Protein AF-A0AAW1I9S8-F1 (afdb_monomer_lite)

Secondary structure (DSSP, 8-state):
------------------------------------PPPPPP--TTHHHHHHHHHSPPPSSSPPTTS-S-TTTS--SHHHHHHHHHHHHHHHHHHHHHHHH-GGGG-----SS--GGGSPPPP--TTS---HHHHHHHHHTT-HHHHHHHHHHHHHHT----HHHHHHHHHHHHHHTTSPPPPTT-HHHHHHHHHHHTTS-------TTSHHHHHHHHHHHHHHTT-----

Structure (mmCIF, N/CA/C/O backbone):
data_AF-A0AAW1I9S8-F1
#
_entry.id   AF-A0AAW1I9S8-F1
#
loop_
_atom_site.group_PDB
_atom_site.id
_atom_site.type_symbol
_atom_site.label_atom_id
_atom_site.label_alt_id
_atom_site.label_comp_id
_atom_site.label_asym_id
_atom_site.label_entity_id
_atom_site.label_seq_id
_atom_site.pdbx_PDB_ins_code
_atom_site.Cartn_x
_atom_site.Cartn_y
_atom_site.Cartn_z
_atom_s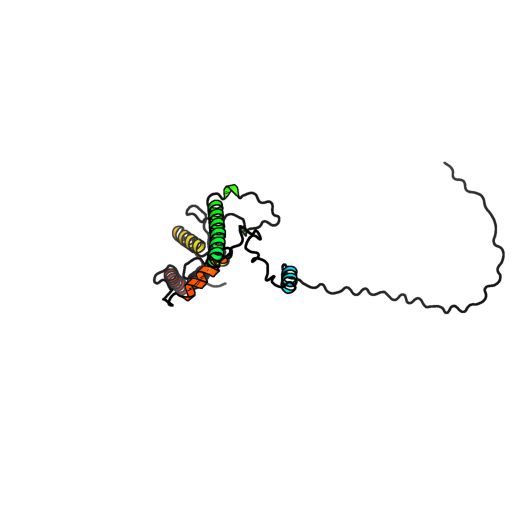ite.occupancy
_atom_site.B_iso_or_equiv
_atom_site.auth_seq_id
_atom_site.auth_comp_id
_atom_site.auth_asym_id
_atom_site.auth_atom_id
_atom_site.pdbx_PDB_model_num
ATOM 1 N N . MET A 1 1 ? 13.966 -83.289 -10.959 1.00 32.25 1 MET A N 1
ATOM 2 C CA . MET A 1 1 ? 14.771 -84.530 -10.934 1.00 32.25 1 MET A CA 1
ATOM 3 C C . MET A 1 1 ? 16.088 -84.278 -11.663 1.00 32.25 1 MET A C 1
ATOM 5 O O . MET A 1 1 ? 16.006 -83.879 -12.812 1.00 32.25 1 MET A O 1
ATOM 9 N N . LYS A 1 2 ? 17.228 -84.549 -10.988 1.00 32.28 2 LYS A N 1
ATOM 10 C CA . LYS A 1 2 ? 18.605 -84.790 -11.506 1.00 32.28 2 LYS A CA 1
ATOM 11 C C . LYS A 1 2 ? 19.283 -83.576 -12.189 1.00 32.28 2 LYS A C 1
ATOM 13 O O . LYS A 1 2 ? 18.893 -83.204 -13.281 1.00 32.28 2 LYS A O 1
ATOM 18 N N . SER A 1 3 ? 20.183 -82.805 -11.558 1.00 40.66 3 SER A N 1
ATOM 19 C CA . SER A 1 3 ? 21.568 -83.123 -11.127 1.00 40.66 3 SER A CA 1
ATOM 20 C C . SER A 1 3 ? 22.310 -84.036 -12.099 1.00 40.66 3 SER A C 1
ATOM 22 O O . SER A 1 3 ? 21.816 -85.130 -12.345 1.00 40.66 3 SER A O 1
ATOM 24 N N . ILE A 1 4 ? 23.482 -83.610 -12.591 1.00 38.41 4 ILE A N 1
ATOM 25 C CA . ILE A 1 4 ? 24.749 -84.366 -12.544 1.00 38.41 4 ILE A CA 1
ATOM 26 C C . ILE A 1 4 ? 25.879 -83.524 -13.170 1.00 38.41 4 ILE A C 1
ATOM 28 O O . ILE A 1 4 ? 25.846 -83.129 -14.330 1.00 38.41 4 ILE A O 1
ATOM 32 N N . PHE A 1 5 ? 26.870 -83.255 -12.324 1.00 39.88 5 PHE A N 1
ATOM 33 C CA . PHE A 1 5 ? 28.226 -82.802 -12.617 1.00 39.88 5 PHE A CA 1
ATOM 34 C C . PHE A 1 5 ? 28.984 -83.736 -13.571 1.00 39.88 5 PHE A C 1
ATOM 36 O O . PHE A 1 5 ? 28.735 -84.936 -13.575 1.00 39.88 5 PHE A O 1
ATOM 43 N N . SER A 1 6 ? 30.025 -83.192 -14.211 1.00 35.34 6 SER A N 1
ATOM 44 C CA . SER A 1 6 ? 31.383 -83.756 -14.429 1.00 35.34 6 SER A CA 1
ATOM 45 C C . SER A 1 6 ? 31.860 -83.392 -15.837 1.00 35.34 6 SER A C 1
ATOM 47 O O . SER A 1 6 ? 31.100 -83.466 -16.791 1.00 35.34 6 SER A O 1
ATOM 49 N N . ILE A 1 7 ? 33.064 -82.853 -16.024 1.00 39.91 7 ILE A N 1
ATOM 50 C CA . ILE A 1 7 ? 34.361 -83.559 -16.032 1.00 39.91 7 ILE A CA 1
ATOM 51 C C . ILE A 1 7 ? 35.440 -82.448 -15.865 1.00 39.91 7 ILE A C 1
ATOM 53 O O . ILE A 1 7 ? 35.447 -81.500 -16.641 1.00 39.91 7 ILE A O 1
ATOM 57 N N . LEU A 1 8 ? 36.159 -82.319 -14.731 1.00 37.59 8 LEU A N 1
ATOM 58 C CA . LEU A 1 8 ? 37.492 -82.902 -14.425 1.00 37.59 8 LEU A CA 1
ATOM 59 C C . LEU A 1 8 ? 38.447 -82.821 -15.637 1.00 37.59 8 LEU A C 1
ATOM 61 O O . LEU A 1 8 ? 38.171 -83.405 -16.663 1.00 37.59 8 LEU A O 1
ATOM 65 N N . ASN A 1 9 ? 39.626 -82.208 -15.641 1.00 37.19 9 ASN A N 1
ATOM 66 C CA . ASN A 1 9 ? 40.757 -82.399 -14.740 1.00 37.19 9 ASN A CA 1
ATOM 67 C C . ASN A 1 9 ? 41.976 -81.769 -15.449 1.00 37.19 9 ASN A C 1
ATOM 69 O O . ASN A 1 9 ? 42.132 -82.009 -16.640 1.00 37.19 9 ASN A O 1
ATOM 73 N N . LEU A 1 10 ? 42.857 -81.065 -14.733 1.00 38.06 10 LEU A N 1
ATOM 74 C CA . LEU A 1 10 ? 44.328 -81.250 -14.735 1.00 38.06 10 LEU A CA 1
ATOM 75 C C . LEU A 1 10 ? 44.953 -80.067 -13.978 1.00 38.06 10 LEU A C 1
ATOM 77 O O . LEU A 1 10 ? 44.957 -78.935 -14.437 1.00 38.06 10 LEU A O 1
ATOM 81 N N . ARG A 1 11 ? 45.238 -80.237 -12.689 1.00 39.12 11 ARG A N 1
ATOM 82 C CA . ARG A 1 11 ? 46.505 -80.738 -12.125 1.00 39.12 11 ARG A CA 1
ATOM 83 C C . ARG A 1 11 ? 47.637 -79.704 -12.224 1.00 39.12 11 ARG A C 1
ATOM 85 O O . ARG A 1 11 ? 48.259 -79.509 -13.260 1.00 39.12 11 ARG A O 1
ATOM 92 N N . ARG A 1 12 ? 47.881 -79.090 -11.060 1.00 44.84 12 ARG A N 1
ATOM 93 C CA . ARG A 1 12 ? 49.070 -78.329 -10.658 1.00 44.84 12 ARG A CA 1
ATOM 94 C C . ARG A 1 12 ? 50.352 -78.982 -11.171 1.00 44.84 12 ARG A C 1
ATOM 96 O O . ARG A 1 12 ? 50.528 -80.170 -10.932 1.00 44.84 12 ARG A O 1
ATOM 103 N N . ASN A 1 13 ? 51.260 -78.178 -11.723 1.00 40.34 13 ASN A N 1
ATOM 104 C CA . ASN A 1 13 ? 52.692 -78.458 -11.723 1.00 40.34 13 ASN A CA 1
ATOM 105 C C . ASN A 1 13 ? 53.503 -77.151 -11.634 1.00 40.34 13 ASN A C 1
ATOM 107 O O . ASN A 1 13 ? 53.429 -76.295 -12.505 1.00 40.34 13 ASN A O 1
ATOM 111 N N . ASN A 1 14 ? 54.287 -77.078 -10.556 1.00 44.12 14 ASN A N 1
ATOM 112 C CA . ASN A 1 14 ? 55.648 -76.543 -10.462 1.00 44.12 14 ASN A CA 1
ATOM 113 C C . ASN A 1 14 ? 55.924 -75.049 -10.707 1.00 44.12 14 ASN A C 1
ATOM 115 O O . ASN A 1 14 ? 56.279 -74.605 -11.791 1.00 44.12 14 ASN A O 1
ATOM 119 N N . LEU A 1 15 ? 55.898 -74.322 -9.583 1.00 48.56 15 LEU A N 1
ATOM 120 C CA . LEU A 1 15 ? 57.022 -73.550 -9.026 1.00 48.56 15 LEU A CA 1
ATOM 121 C C . LEU A 1 15 ? 58.297 -73.494 -9.892 1.00 48.56 15 LEU A C 1
ATOM 123 O O . LEU A 1 15 ? 58.999 -74.493 -10.029 1.00 48.56 15 LEU A O 1
ATOM 127 N N . SER A 1 16 ? 58.686 -72.296 -10.332 1.00 45.69 16 SER A N 1
ATOM 128 C CA . SER A 1 16 ? 60.001 -71.717 -10.004 1.00 45.69 16 SER A CA 1
ATOM 129 C C . SER A 1 16 ? 60.184 -70.335 -10.639 1.00 45.69 16 SER A C 1
ATOM 131 O O . SER A 1 16 ? 59.747 -70.088 -11.758 1.00 45.69 16 SER A O 1
ATOM 133 N N . LYS A 1 17 ? 60.911 -69.478 -9.908 1.00 46.94 17 LYS A N 1
ATOM 134 C CA . LYS A 1 17 ? 61.363 -68.110 -10.235 1.00 46.94 17 LYS A CA 1
ATOM 135 C C . LYS A 1 17 ? 60.416 -66.975 -9.838 1.00 46.94 17 LYS A C 1
ATOM 137 O O . LYS A 1 17 ? 59.997 -66.164 -10.652 1.00 46.94 17 LYS A O 1
ATOM 142 N N . ILE A 1 18 ? 60.199 -66.855 -8.528 1.00 44.53 18 ILE A N 1
ATOM 143 C CA . ILE A 1 18 ? 59.964 -65.546 -7.910 1.00 44.53 18 ILE A CA 1
ATOM 144 C C . ILE A 1 18 ? 61.343 -64.902 -7.747 1.00 44.53 18 ILE A C 1
ATOM 146 O O . ILE A 1 18 ? 62.109 -65.279 -6.862 1.00 44.53 18 ILE A O 1
ATOM 150 N N . HIS A 1 19 ? 61.680 -63.972 -8.639 1.00 41.56 19 HIS A N 1
ATOM 151 C CA . HIS A 1 19 ? 62.745 -63.016 -8.371 1.00 41.56 19 HIS A CA 1
ATOM 152 C C . HIS A 1 19 ? 62.208 -62.080 -7.289 1.00 41.56 19 HIS A C 1
ATOM 154 O O . HIS A 1 19 ? 61.179 -61.430 -7.467 1.00 41.56 19 HIS A O 1
ATOM 160 N N . THR A 1 20 ? 62.869 -62.076 -6.140 1.00 46.22 20 THR A N 1
ATOM 161 C CA . THR A 1 20 ? 62.596 -61.177 -5.025 1.00 46.22 20 THR A CA 1
ATOM 162 C C . THR A 1 20 ? 62.747 -59.731 -5.489 1.00 46.22 20 THR A C 1
ATOM 164 O O . THR A 1 20 ? 63.851 -59.201 -5.579 1.00 46.22 20 THR A O 1
ATOM 167 N N . LEU A 1 21 ? 61.626 -59.085 -5.799 1.00 41.00 21 LEU A N 1
ATOM 168 C CA . LEU A 1 21 ? 61.531 -57.635 -5.785 1.00 41.00 21 LEU A CA 1
ATOM 169 C C . LEU A 1 21 ? 60.962 -57.250 -4.429 1.00 41.00 21 LEU A C 1
ATOM 171 O O . LEU A 1 21 ? 59.848 -57.626 -4.068 1.00 41.00 21 LEU A O 1
ATOM 175 N N . ASN A 1 22 ? 61.791 -56.535 -3.677 1.00 53.50 22 ASN A N 1
ATOM 176 C CA . ASN A 1 22 ? 61.471 -55.903 -2.410 1.00 53.50 22 ASN A CA 1
ATOM 177 C C . ASN A 1 22 ? 60.380 -54.845 -2.654 1.00 53.50 22 ASN A C 1
ATOM 179 O O . ASN A 1 22 ? 60.654 -53.656 -2.798 1.00 53.50 22 ASN A O 1
ATOM 183 N N . ILE A 1 23 ? 59.127 -55.282 -2.763 1.00 49.78 23 ILE A N 1
ATOM 184 C CA . ILE A 1 23 ? 57.971 -54.397 -2.695 1.00 49.78 23 ILE A CA 1
ATOM 185 C C . ILE A 1 23 ? 57.758 -54.175 -1.209 1.00 49.78 23 ILE A C 1
ATOM 187 O O . ILE A 1 23 ? 57.188 -55.014 -0.512 1.00 49.78 23 ILE A O 1
ATOM 191 N N . GLY A 1 24 ? 58.318 -53.067 -0.719 1.00 46.31 24 GLY A N 1
ATOM 192 C CA . GLY A 1 24 ? 58.062 -52.588 0.627 1.00 46.31 24 GLY A CA 1
ATOM 193 C C . GLY A 1 24 ? 56.565 -52.657 0.889 1.00 46.31 24 GLY A C 1
ATOM 194 O O . GLY A 1 24 ? 55.767 -52.184 0.076 1.00 46.31 24 GLY A O 1
ATOM 195 N N . ILE A 1 25 ? 56.202 -53.300 1.995 1.00 53.34 25 ILE A N 1
ATOM 196 C CA . ILE A 1 25 ? 54.843 -53.328 2.516 1.00 53.34 25 ILE A CA 1
ATOM 197 C C . ILE A 1 25 ? 54.424 -51.864 2.656 1.00 53.34 25 ILE A C 1
ATOM 199 O O . ILE A 1 25 ? 54.789 -51.189 3.617 1.00 53.34 25 ILE A O 1
ATOM 203 N N . ARG A 1 26 ? 53.691 -51.340 1.668 1.00 49.66 26 ARG A N 1
ATOM 204 C CA . ARG A 1 26 ? 52.883 -50.150 1.885 1.00 49.66 26 ARG A CA 1
ATOM 205 C C . ARG A 1 26 ? 51.816 -50.618 2.852 1.00 49.66 26 ARG A C 1
ATOM 207 O O . ARG A 1 26 ? 50.864 -51.276 2.448 1.00 49.66 26 ARG A O 1
ATOM 214 N N . LEU A 1 27 ? 52.033 -50.336 4.134 1.00 53.16 27 LEU A N 1
ATOM 215 C CA . LEU A 1 27 ? 50.957 -50.240 5.105 1.00 53.16 27 LEU A CA 1
ATOM 216 C C . LEU A 1 27 ? 49.905 -49.351 4.445 1.00 53.16 27 LEU A C 1
ATOM 218 O O . LEU A 1 27 ? 50.104 -48.143 4.321 1.00 53.16 27 LEU A O 1
ATOM 222 N N . SER A 1 28 ? 48.847 -49.966 3.919 1.00 55.84 28 SER A N 1
ATOM 223 C CA . SER A 1 28 ? 47.659 -49.251 3.496 1.00 55.84 28 SER A CA 1
ATOM 224 C C . SER A 1 28 ? 47.125 -48.610 4.762 1.00 55.84 28 SER A C 1
ATOM 226 O O . SER A 1 28 ? 46.459 -49.259 5.566 1.00 55.84 28 SER A O 1
ATOM 228 N N . HIS A 1 29 ? 47.501 -47.354 4.983 1.00 50.31 29 HIS A N 1
ATOM 229 C CA . HIS A 1 29 ? 46.752 -46.495 5.867 1.00 50.31 29 HIS A CA 1
ATOM 230 C C . HIS A 1 29 ? 45.332 -46.535 5.307 1.00 50.31 29 HIS A C 1
ATOM 232 O O . HIS A 1 29 ? 45.070 -46.004 4.228 1.00 50.31 29 HIS A O 1
ATOM 238 N N . THR A 1 30 ? 44.427 -47.218 5.997 1.00 59.84 30 THR A N 1
ATOM 239 C CA . THR A 1 30 ? 43.005 -46.909 5.923 1.00 59.84 30 THR A CA 1
ATOM 240 C C . THR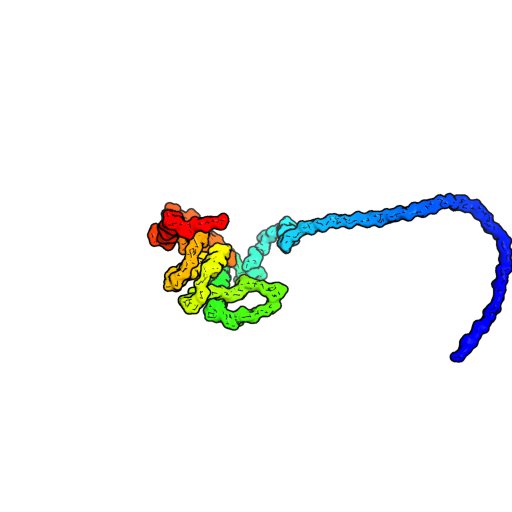 A 1 30 ? 42.867 -45.525 6.544 1.00 59.84 30 THR A C 1
ATOM 242 O O . THR A 1 30 ? 42.482 -45.385 7.700 1.00 59.84 30 THR A O 1
ATOM 245 N N . ALA A 1 31 ? 43.332 -44.502 5.826 1.00 62.91 31 ALA A N 1
ATOM 246 C CA . ALA A 1 31 ? 43.011 -43.135 6.155 1.00 62.91 31 ALA A CA 1
ATOM 247 C C . ALA A 1 31 ? 41.507 -43.045 5.931 1.00 62.91 31 ALA A C 1
ATOM 249 O O . ALA A 1 31 ? 41.038 -43.184 4.803 1.00 62.91 31 ALA A O 1
ATOM 250 N N . GLU A 1 32 ? 40.752 -42.931 7.018 1.00 68.25 32 GLU A N 1
ATOM 251 C CA . GLU A 1 32 ? 39.353 -42.545 6.946 1.00 68.25 32 GLU A CA 1
ATOM 252 C C . GLU A 1 32 ? 39.312 -41.215 6.180 1.00 68.25 32 GLU A C 1
ATOM 254 O O . GLU A 1 32 ? 39.715 -40.177 6.708 1.00 68.25 32 GLU A O 1
ATOM 259 N N . GLU A 1 33 ? 38.928 -41.245 4.899 1.00 75.75 33 GLU A N 1
ATOM 260 C CA . GLU A 1 33 ? 38.731 -40.035 4.102 1.00 75.75 33 GLU A CA 1
ATOM 261 C C . GLU A 1 33 ? 37.570 -39.258 4.725 1.00 75.75 33 GLU A C 1
ATOM 263 O O . GLU A 1 33 ? 36.391 -39.515 4.478 1.00 75.75 33 GLU A O 1
ATOM 268 N N . LYS A 1 34 ? 37.911 -38.331 5.619 1.00 82.50 34 LYS A N 1
ATOM 269 C CA . LYS A 1 34 ? 36.943 -37.500 6.319 1.00 82.50 34 LYS A CA 1
ATOM 270 C C . LYS A 1 34 ? 36.404 -36.452 5.351 1.00 82.50 34 LYS A C 1
ATOM 272 O O . LYS A 1 34 ? 37.061 -35.454 5.070 1.00 82.50 34 LYS A O 1
ATOM 277 N N . ILE A 1 35 ? 35.188 -36.672 4.858 1.00 87.81 35 ILE A N 1
ATOM 278 C CA . ILE A 1 35 ? 34.457 -35.690 4.053 1.00 87.81 35 ILE A CA 1
ATOM 279 C C . ILE A 1 35 ? 34.053 -34.522 4.963 1.00 87.81 35 ILE A C 1
ATOM 281 O O . ILE A 1 35 ? 33.193 -34.663 5.834 1.00 87.81 35 ILE A O 1
ATOM 285 N N . GLU A 1 36 ? 34.665 -33.355 4.769 1.00 92.38 36 GLU A N 1
ATOM 286 C CA . GLU A 1 36 ? 34.271 -32.125 5.458 1.00 92.38 36 GLU A CA 1
ATOM 287 C C . GLU A 1 36 ? 33.088 -31.472 4.736 1.00 92.38 36 GLU A C 1
ATOM 289 O O . GLU A 1 36 ? 33.234 -30.855 3.681 1.00 92.38 36 GLU A O 1
ATOM 294 N N . ILE A 1 37 ? 31.887 -31.618 5.301 1.00 93.00 37 ILE A N 1
ATOM 295 C CA . ILE A 1 37 ? 30.675 -31.015 4.737 1.00 93.00 37 ILE A CA 1
ATOM 296 C C . ILE A 1 37 ? 30.707 -29.494 4.985 1.00 93.00 37 ILE A C 1
ATOM 298 O O . ILE A 1 37 ? 30.790 -29.069 6.142 1.00 93.00 37 ILE A O 1
ATOM 302 N N . PRO A 1 38 ? 30.611 -28.651 3.940 1.00 95.69 38 PRO A N 1
ATOM 303 C CA . PRO A 1 38 ? 30.624 -27.203 4.105 1.00 95.69 38 PRO A CA 1
ATOM 304 C C . PRO A 1 38 ? 29.347 -26.693 4.785 1.00 95.69 38 PRO A C 1
ATOM 306 O O . PRO A 1 38 ? 28.270 -27.285 4.692 1.00 95.69 38 PRO A O 1
ATOM 309 N N . LYS A 1 39 ? 29.452 -25.534 5.443 1.00 96.56 39 LYS A N 1
ATOM 310 C CA . LYS A 1 39 ? 28.300 -24.870 6.066 1.00 96.56 39 LYS A CA 1
ATOM 311 C C . LYS A 1 39 ? 27.355 -24.309 4.999 1.00 96.56 39 LYS A C 1
ATOM 313 O O . LYS A 1 39 ? 27.792 -23.669 4.044 1.00 96.56 39 LYS A O 1
ATOM 318 N N . ARG A 1 40 ? 26.047 -24.486 5.203 1.00 95.62 40 ARG A N 1
ATOM 319 C CA . ARG A 1 40 ? 25.009 -23.876 4.361 1.00 95.62 40 ARG A CA 1
ATOM 320 C C . ARG A 1 40 ? 25.048 -22.352 4.494 1.00 95.62 40 ARG A C 1
ATOM 322 O O . ARG A 1 40 ? 24.978 -21.822 5.600 1.00 95.62 40 ARG A O 1
ATOM 329 N N . ILE A 1 41 ? 25.078 -21.660 3.360 1.00 96.06 41 ILE A N 1
ATOM 330 C CA . ILE A 1 41 ? 24.921 -20.205 3.299 1.00 96.06 41 ILE A CA 1
ATOM 331 C C . ILE A 1 41 ? 23.424 -19.887 3.286 1.00 96.06 41 ILE A C 1
ATOM 333 O O . ILE A 1 41 ? 22.689 -20.397 2.438 1.00 96.06 41 ILE A O 1
ATOM 337 N N . GLN A 1 42 ? 22.975 -19.053 4.222 1.00 96.00 42 GLN A N 1
ATOM 338 C CA . GLN A 1 42 ? 21.600 -18.556 4.242 1.00 96.00 42 GLN A CA 1
ATOM 339 C C . GLN A 1 42 ? 21.454 -17.414 3.236 1.00 96.00 42 GLN A C 1
ATOM 341 O O . GLN A 1 42 ? 22.305 -16.528 3.178 1.00 96.00 42 GLN A O 1
ATOM 346 N N . ARG A 1 43 ? 20.387 -17.452 2.438 1.00 95.88 43 ARG A N 1
ATOM 347 C CA . ARG A 1 43 ? 20.039 -16.416 1.460 1.00 95.88 43 ARG A CA 1
ATOM 348 C C . ARG A 1 43 ? 18.592 -16.002 1.688 1.00 95.88 43 ARG A C 1
ATOM 350 O O . ARG A 1 43 ? 17.755 -16.858 1.973 1.00 95.88 43 ARG A O 1
ATOM 357 N N . GLY A 1 44 ? 18.312 -14.713 1.567 1.00 96.62 44 GLY A N 1
ATOM 358 C CA . GLY A 1 44 ? 16.961 -14.177 1.515 1.00 96.62 44 GLY A CA 1
ATOM 359 C C . GLY A 1 44 ? 16.243 -14.545 0.210 1.00 96.62 44 GLY A C 1
ATOM 360 O O . GLY A 1 44 ? 16.879 -14.966 -0.762 1.00 96.62 44 GLY A O 1
ATOM 361 N N . PRO A 1 45 ? 14.913 -14.366 0.156 1.00 96.88 45 PRO A N 1
ATOM 362 C CA . PRO A 1 45 ? 14.102 -14.754 -0.999 1.00 96.88 45 PRO A CA 1
ATOM 363 C C . PRO A 1 45 ? 14.445 -13.969 -2.276 1.00 96.88 45 PRO A C 1
ATOM 365 O O . PRO A 1 45 ? 14.290 -14.491 -3.375 1.00 96.88 45 PRO A O 1
ATOM 368 N N . THR A 1 46 ? 14.946 -12.735 -2.150 1.00 96.94 46 THR A N 1
ATOM 369 C CA . THR A 1 46 ? 15.242 -11.832 -3.279 1.00 96.94 46 THR A CA 1
ATOM 370 C C . THR A 1 46 ? 16.739 -11.582 -3.496 1.00 96.94 46 THR A C 1
ATOM 372 O O . THR A 1 46 ? 17.116 -10.740 -4.309 1.00 96.94 46 THR A O 1
ATOM 375 N N . ASP A 1 47 ? 17.626 -12.308 -2.806 1.00 96.44 47 ASP A N 1
ATOM 376 C CA . ASP A 1 47 ? 19.079 -12.058 -2.838 1.00 96.44 47 ASP A CA 1
ATOM 377 C C . ASP A 1 47 ? 19.684 -12.226 -4.227 1.00 96.44 47 ASP A C 1
ATOM 379 O O . ASP A 1 47 ? 20.558 -11.460 -4.621 1.00 96.44 47 ASP A O 1
ATOM 383 N N . ILE A 1 48 ? 19.203 -13.213 -4.981 1.00 96.31 48 ILE A N 1
ATOM 384 C CA . ILE A 1 48 ? 19.683 -13.468 -6.340 1.00 96.31 48 ILE A CA 1
ATOM 385 C C . ILE A 1 48 ? 19.283 -12.314 -7.263 1.00 96.31 48 ILE A C 1
ATOM 387 O O . ILE A 1 48 ? 20.106 -11.866 -8.054 1.00 96.31 48 ILE A O 1
ATOM 391 N N . LEU A 1 49 ? 18.060 -11.791 -7.128 1.00 96.75 49 LEU A N 1
ATOM 392 C CA . LEU A 1 49 ? 17.594 -10.655 -7.928 1.00 96.75 49 LEU A CA 1
ATOM 393 C C . LEU A 1 49 ? 18.431 -9.404 -7.643 1.00 96.75 49 LEU A C 1
ATOM 395 O O . LEU A 1 49 ? 18.884 -8.759 -8.582 1.00 96.75 49 LEU A O 1
ATOM 399 N N . ARG A 1 50 ? 18.723 -9.124 -6.366 1.00 96.50 50 ARG A N 1
ATOM 400 C CA . ARG A 1 50 ? 19.596 -8.008 -5.960 1.00 96.50 50 ARG A CA 1
ATOM 401 C C . ARG A 1 50 ? 21.029 -8.176 -6.460 1.00 96.50 50 ARG A C 1
ATOM 403 O O . ARG A 1 50 ? 21.646 -7.214 -6.911 1.00 96.50 50 ARG A O 1
ATOM 410 N N . ALA A 1 51 ? 21.563 -9.397 -6.400 1.00 96.75 51 ALA A N 1
ATOM 411 C CA . ALA A 1 51 ? 22.887 -9.694 -6.934 1.00 96.75 51 ALA A CA 1
ATOM 412 C C . ALA A 1 51 ? 22.937 -9.427 -8.445 1.00 96.75 51 ALA A C 1
ATOM 414 O O . ALA A 1 51 ? 23.833 -8.723 -8.902 1.00 96.75 51 ALA A O 1
ATOM 415 N N . LEU A 1 52 ? 21.953 -9.915 -9.206 1.00 96.75 52 LEU A N 1
ATOM 416 C CA . LEU A 1 52 ? 21.872 -9.689 -10.651 1.00 96.75 52 LEU A CA 1
ATOM 417 C C . LEU A 1 52 ? 21.712 -8.203 -10.989 1.00 96.75 52 LEU A C 1
ATOM 419 O O . LEU A 1 52 ? 22.471 -7.693 -11.812 1.00 96.75 52 LEU A O 1
ATOM 423 N N . GLU A 1 53 ? 20.806 -7.497 -10.312 1.00 96.25 53 GLU A N 1
ATOM 424 C CA . GLU A 1 53 ? 20.622 -6.049 -10.461 1.00 96.25 53 GLU A CA 1
ATOM 425 C C . GLU A 1 53 ? 21.946 -5.299 -10.270 1.00 96.25 53 GLU A C 1
ATOM 427 O O . GLU A 1 53 ? 22.327 -4.504 -11.122 1.00 96.25 53 GLU A O 1
ATOM 432 N N . SER A 1 54 ? 22.704 -5.613 -9.213 1.00 96.38 54 SER A N 1
ATOM 433 C CA . SER A 1 54 ? 23.979 -4.937 -8.930 1.00 96.38 54 SER A CA 1
ATOM 434 C C . SER A 1 54 ? 25.075 -5.167 -9.978 1.00 96.38 54 SER A C 1
ATOM 436 O O . SER A 1 54 ? 26.027 -4.390 -10.061 1.00 96.38 54 SER A O 1
ATOM 438 N N . THR A 1 55 ? 24.962 -6.232 -10.776 1.00 97.19 55 THR A N 1
ATOM 439 C CA . THR A 1 55 ? 25.949 -6.564 -11.815 1.00 97.19 55 THR A CA 1
ATOM 440 C C . THR A 1 55 ? 25.638 -5.931 -13.169 1.00 97.19 55 THR A C 1
ATOM 442 O O . THR A 1 55 ? 26.544 -5.781 -13.991 1.00 97.19 55 THR A O 1
ATOM 445 N N . VAL A 1 56 ? 24.384 -5.538 -13.408 1.00 95.50 56 VAL A N 1
ATOM 446 C CA . VAL A 1 56 ? 23.929 -4.957 -14.676 1.00 95.50 56 VAL A CA 1
ATOM 447 C C . VAL A 1 56 ? 23.928 -3.431 -14.574 1.00 95.50 56 VAL A C 1
ATOM 449 O O . VAL A 1 56 ? 23.522 -2.857 -13.569 1.00 95.50 56 VAL A O 1
ATOM 452 N N . LYS A 1 57 ? 24.397 -2.745 -15.622 1.00 93.31 57 LYS A N 1
ATOM 453 C CA . LYS A 1 57 ? 24.379 -1.275 -15.699 1.00 93.31 57 LYS A CA 1
ATOM 454 C C . LYS A 1 57 ? 23.160 -0.796 -16.481 1.00 93.31 57 LYS A C 1
ATOM 456 O O . LYS A 1 57 ? 22.684 -1.495 -17.370 1.00 93.31 57 LYS A O 1
ATOM 461 N N . THR A 1 58 ? 22.699 0.416 -16.184 1.00 92.31 58 THR A N 1
ATOM 462 C CA . THR A 1 58 ? 21.639 1.076 -16.952 1.00 92.31 58 THR A CA 1
ATOM 463 C C . THR A 1 58 ? 22.069 1.265 -18.406 1.00 92.31 58 THR A C 1
ATOM 465 O O . THR A 1 58 ? 23.136 1.821 -18.672 1.00 92.31 58 THR A O 1
ATOM 468 N N . ASP A 1 59 ? 21.223 0.837 -19.338 1.00 93.81 59 ASP A N 1
ATOM 469 C CA . ASP A 1 59 ? 21.376 1.142 -20.756 1.00 93.81 59 ASP A CA 1
ATOM 470 C C . ASP A 1 59 ? 20.919 2.583 -21.026 1.00 93.81 59 ASP A C 1
ATOM 472 O O . ASP A 1 59 ? 19.805 2.971 -20.678 1.00 93.81 59 ASP A O 1
ATOM 476 N N . LEU A 1 60 ? 21.798 3.391 -21.619 1.00 91.88 60 LEU A N 1
ATOM 477 C CA . LEU A 1 60 ? 21.519 4.791 -21.946 1.00 91.88 60 LEU A CA 1
ATOM 478 C C . LEU A 1 60 ? 20.753 4.955 -23.265 1.00 91.88 60 LEU A C 1
ATOM 480 O O . LEU A 1 60 ? 20.260 6.047 -23.544 1.00 91.88 60 LEU A O 1
ATOM 484 N N . THR A 1 61 ? 20.691 3.906 -24.086 1.00 91.12 61 THR A N 1
ATOM 485 C CA . THR A 1 61 ? 20.040 3.925 -25.402 1.00 91.12 61 THR A CA 1
ATOM 486 C C . THR A 1 61 ? 18.610 3.396 -25.365 1.00 91.12 61 THR A C 1
ATOM 488 O O . THR A 1 61 ? 17.798 3.791 -26.200 1.00 91.12 61 THR A O 1
ATOM 491 N N . ALA A 1 62 ? 18.283 2.565 -24.375 1.00 90.06 62 ALA A N 1
ATOM 492 C CA . ALA A 1 62 ? 16.950 2.012 -24.192 1.00 90.06 62 ALA A CA 1
ATOM 493 C C . ALA A 1 62 ? 15.997 2.977 -23.469 1.00 90.06 62 ALA A C 1
ATOM 495 O O . ALA A 1 62 ? 16.387 3.806 -22.638 1.00 90.06 62 ALA A O 1
ATOM 496 N N . ALA A 1 63 ? 14.702 2.829 -23.752 1.00 90.00 63 ALA A N 1
ATOM 497 C CA . ALA A 1 63 ? 13.662 3.443 -22.942 1.00 90.00 63 ALA A CA 1
ATOM 498 C C . ALA A 1 63 ? 13.637 2.829 -21.528 1.00 90.00 63 ALA A C 1
ATOM 500 O O . ALA A 1 63 ? 14.068 1.703 -21.289 1.00 90.00 63 ALA A O 1
ATOM 501 N N . HIS A 1 64 ? 13.102 3.574 -20.558 1.00 90.94 64 HIS A N 1
ATOM 502 C CA . HIS A 1 64 ? 12.921 3.050 -19.203 1.00 90.94 64 HIS A CA 1
ATOM 503 C C . HIS A 1 64 ? 11.940 1.864 -19.223 1.00 90.94 64 HIS A C 1
ATOM 505 O O . HIS A 1 64 ? 10.846 2.027 -19.757 1.00 90.94 64 HIS A O 1
ATOM 511 N N . TYR A 1 65 ? 12.276 0.747 -18.558 1.00 91.94 65 TYR A N 1
ATOM 512 C CA . TYR A 1 65 ? 11.536 -0.540 -18.561 1.00 91.94 65 TYR A CA 1
ATOM 513 C C . TYR A 1 65 ? 10.014 -0.438 -18.356 1.00 91.94 65 TYR A C 1
ATOM 515 O O . TYR A 1 65 ? 9.237 -1.263 -18.820 1.00 91.94 65 TYR A O 1
ATOM 523 N N . LYS A 1 66 ? 9.580 0.601 -17.648 1.00 90.56 66 LYS A N 1
ATOM 524 C CA . LYS A 1 66 ? 8.170 0.940 -17.438 1.00 90.56 66 LYS A CA 1
ATOM 525 C C . LYS A 1 66 ? 7.372 1.138 -18.735 1.00 90.56 66 LYS A C 1
ATOM 527 O O . LYS A 1 66 ? 6.170 0.895 -18.740 1.00 90.56 66 LYS A O 1
ATOM 532 N N . TYR A 1 67 ? 7.998 1.668 -19.781 1.00 92.69 67 TYR A N 1
ATOM 533 C CA . TYR A 1 67 ? 7.342 1.918 -21.059 1.00 92.69 67 TYR A CA 1
ATOM 534 C C . TYR A 1 67 ? 7.625 0.762 -22.010 1.00 92.69 67 TYR A C 1
ATOM 536 O O . TYR A 1 67 ? 8.687 0.147 -21.947 1.00 92.69 67 TYR A O 1
ATOM 544 N N . HIS A 1 68 ? 6.676 0.484 -22.899 1.00 92.44 68 HIS A N 1
ATOM 545 C CA . HIS A 1 68 ? 6.888 -0.491 -23.960 1.00 92.44 68 HIS A CA 1
ATOM 546 C C . HIS A 1 68 ? 8.035 -0.038 -24.860 1.00 92.44 68 HIS A C 1
ATOM 548 O O . HIS A 1 68 ? 8.095 1.135 -25.224 1.00 92.44 68 HIS A O 1
ATOM 554 N N . ASP A 1 69 ? 8.909 -0.970 -25.230 1.00 91.62 69 ASP A N 1
ATOM 555 C CA . ASP A 1 69 ? 10.008 -0.730 -26.166 1.00 91.62 69 ASP A CA 1
ATOM 556 C C . ASP A 1 69 ? 9.498 -0.797 -27.616 1.00 91.62 69 ASP A C 1
ATOM 558 O O . ASP A 1 69 ? 9.883 -1.646 -28.414 1.00 91.62 69 ASP A O 1
ATOM 562 N N . ASP A 1 70 ? 8.520 0.060 -27.914 1.00 93.56 70 ASP A N 1
ATOM 563 C CA . ASP A 1 70 ? 7.884 0.198 -29.220 1.00 93.56 70 ASP A CA 1
ATOM 564 C C . ASP A 1 70 ? 7.924 1.675 -29.654 1.00 93.56 70 ASP A C 1
ATOM 566 O O . ASP A 1 70 ? 7.491 2.541 -28.886 1.00 93.56 70 ASP A O 1
ATOM 570 N N . PRO A 1 71 ? 8.398 2.004 -30.872 1.00 92.06 71 PRO A N 1
ATOM 571 C CA . PRO A 1 71 ? 8.571 3.392 -31.303 1.00 92.06 71 PRO A CA 1
ATOM 572 C C . PRO A 1 71 ? 7.317 4.270 -31.200 1.00 92.06 71 PRO A C 1
ATOM 574 O O . PRO A 1 71 ? 7.442 5.481 -31.023 1.00 92.06 71 PRO A O 1
ATOM 577 N N . PHE A 1 72 ? 6.118 3.692 -31.313 1.00 93.31 72 PHE A N 1
ATOM 578 C CA . PHE A 1 72 ? 4.862 4.428 -31.196 1.00 93.31 72 PHE A CA 1
ATOM 579 C C . PHE A 1 72 ? 4.445 4.646 -29.733 1.00 93.31 72 PHE A C 1
ATOM 581 O O . PHE A 1 72 ? 3.816 5.656 -29.412 1.00 93.31 72 PHE A O 1
ATOM 588 N N . LEU A 1 73 ? 4.807 3.726 -28.835 1.00 94.06 73 LEU A N 1
ATOM 589 C CA . LEU A 1 73 ? 4.421 3.751 -27.418 1.00 94.06 73 LEU A CA 1
ATOM 590 C C . LEU A 1 73 ? 5.487 4.356 -26.489 1.00 94.06 73 LEU A C 1
ATOM 592 O O . LEU A 1 73 ? 5.193 4.636 -25.322 1.00 94.06 73 LEU A O 1
ATOM 596 N N . ILE A 1 74 ? 6.705 4.602 -26.978 1.00 93.50 74 ILE A N 1
ATOM 597 C CA . ILE A 1 74 ? 7.758 5.262 -26.200 1.00 93.50 74 ILE A CA 1
ATOM 598 C C . ILE A 1 74 ? 7.447 6.765 -26.057 1.00 93.50 74 ILE A C 1
ATOM 600 O O . ILE A 1 74 ? 7.312 7.487 -27.049 1.00 93.50 74 ILE A O 1
ATOM 604 N N . PRO A 1 75 ? 7.379 7.307 -24.827 1.00 94.00 75 PRO A N 1
ATOM 605 C CA . PRO A 1 75 ? 7.094 8.722 -24.623 1.00 94.00 75 PRO A CA 1
ATOM 606 C C . PRO A 1 75 ? 8.283 9.613 -25.016 1.00 94.00 75 PRO A C 1
ATOM 608 O O . PRO A 1 75 ? 9.345 9.577 -24.394 1.00 94.00 75 PRO A O 1
ATOM 611 N N . MET A 1 76 ? 8.061 10.510 -25.979 1.00 90.94 76 MET A N 1
ATOM 612 C CA . MET A 1 76 ? 9.089 11.430 -26.497 1.00 90.94 76 MET A CA 1
ATOM 613 C C . MET A 1 76 ? 9.371 12.653 -25.604 1.00 90.94 76 MET A C 1
ATOM 615 O O . MET A 1 76 ? 10.385 13.326 -25.768 1.00 90.94 76 MET A O 1
ATOM 619 N N . SER A 1 77 ? 8.485 12.980 -24.657 1.00 93.62 77 SER A N 1
ATOM 620 C CA . SER A 1 77 ? 8.615 14.161 -23.790 1.00 93.62 77 SER A CA 1
ATOM 621 C C . SER A 1 77 ? 8.363 13.826 -22.321 1.00 93.62 77 SER A C 1
ATOM 623 O O . SER A 1 77 ? 7.679 12.855 -21.998 1.00 93.62 77 SER A O 1
ATOM 625 N N . ASN A 1 78 ? 8.862 14.657 -21.400 1.00 90.31 78 ASN A N 1
ATOM 626 C CA . ASN A 1 78 ? 8.603 14.483 -19.963 1.00 90.31 78 ASN A CA 1
ATOM 627 C C . ASN A 1 78 ? 7.109 14.602 -19.615 1.00 90.31 78 ASN A C 1
ATOM 629 O O . ASN A 1 78 ? 6.625 13.903 -18.725 1.00 90.31 78 ASN A O 1
ATOM 633 N N . MET A 1 79 ? 6.366 15.444 -20.342 1.00 91.81 79 MET A N 1
ATOM 634 C CA . MET A 1 79 ? 4.910 15.518 -20.204 1.00 91.81 79 MET A CA 1
ATOM 635 C C . MET A 1 79 ? 4.243 14.220 -20.679 1.00 91.81 79 MET A C 1
ATOM 637 O O . MET A 1 79 ? 3.346 13.715 -20.006 1.00 91.81 79 MET A O 1
ATOM 641 N N . GLY A 1 80 ? 4.723 13.641 -21.785 1.00 93.44 80 GLY A N 1
ATOM 642 C CA . GLY A 1 80 ? 4.280 12.336 -22.280 1.00 93.44 80 GLY A CA 1
ATOM 643 C C . GLY A 1 80 ? 4.545 11.218 -21.273 1.00 93.44 80 GLY A C 1
ATOM 644 O O . GLY A 1 80 ? 3.624 10.484 -20.932 1.00 93.44 80 GLY A O 1
ATOM 645 N N . LYS A 1 81 ? 5.756 11.166 -20.697 1.00 92.25 81 LYS A N 1
ATOM 646 C CA . LYS A 1 81 ? 6.126 10.217 -19.628 1.00 92.25 81 LYS A CA 1
ATOM 647 C C . LYS A 1 81 ? 5.133 10.270 -18.468 1.00 92.25 81 LYS A C 1
ATOM 649 O O . LYS A 1 81 ? 4.595 9.244 -18.064 1.00 92.25 81 LYS A O 1
ATOM 654 N N . ARG A 1 82 ? 4.842 11.476 -17.967 1.00 92.06 82 ARG A N 1
ATOM 655 C CA . ARG A 1 82 ? 3.856 11.676 -16.895 1.00 92.06 82 ARG A CA 1
ATOM 656 C C . ARG A 1 82 ? 2.454 11.243 -17.316 1.00 92.06 82 ARG A C 1
ATOM 658 O O . ARG A 1 82 ? 1.768 10.592 -16.540 1.00 92.06 82 ARG A O 1
ATOM 665 N N . THR A 1 83 ? 2.026 11.608 -18.519 1.00 94.06 83 THR A N 1
ATOM 666 C CA . THR A 1 83 ? 0.676 11.303 -19.010 1.00 94.06 83 THR A CA 1
ATOM 667 C C . THR A 1 83 ? 0.468 9.798 -19.149 1.00 94.06 83 THR A C 1
ATOM 669 O O . THR A 1 83 ? -0.518 9.279 -18.640 1.00 94.06 83 THR A O 1
ATOM 672 N N . PHE A 1 84 ? 1.422 9.086 -19.754 1.00 94.62 84 PHE A N 1
ATOM 673 C CA . PHE A 1 84 ? 1.345 7.635 -19.942 1.00 94.62 84 PHE A CA 1
ATOM 674 C C . PHE A 1 84 ? 1.370 6.902 -18.597 1.00 94.62 84 PHE A C 1
ATOM 676 O O . PHE A 1 84 ? 0.552 6.018 -18.364 1.00 94.62 84 PHE A O 1
ATOM 683 N N . ALA A 1 85 ? 2.237 7.335 -17.676 1.00 93.38 85 ALA A N 1
ATOM 684 C CA . ALA A 1 85 ? 2.284 6.818 -16.311 1.00 93.38 85 ALA A CA 1
ATOM 685 C C . ALA A 1 85 ? 0.944 6.955 -15.576 1.00 93.38 85 ALA A C 1
ATOM 687 O O . ALA A 1 85 ? 0.417 5.988 -15.039 1.00 93.38 85 ALA A O 1
ATOM 688 N N . MET A 1 86 ? 0.380 8.166 -15.571 1.00 93.06 86 MET A N 1
ATOM 689 C CA . MET A 1 86 ? -0.879 8.447 -14.882 1.00 93.06 86 MET A CA 1
ATOM 690 C C . MET A 1 86 ? -2.067 7.739 -15.542 1.00 93.06 86 MET A C 1
ATOM 692 O O . MET A 1 86 ? -2.988 7.345 -14.834 1.00 93.06 86 MET A O 1
ATOM 696 N N . ALA A 1 87 ? -2.047 7.556 -16.868 1.00 95.00 87 ALA A N 1
ATOM 697 C CA . ALA A 1 87 ? -3.066 6.800 -17.596 1.00 95.00 87 ALA A CA 1
ATOM 698 C C . ALA A 1 87 ? -3.025 5.298 -17.264 1.00 95.00 87 ALA A C 1
ATOM 700 O O . ALA A 1 87 ? -4.067 4.662 -17.126 1.00 95.00 87 ALA A O 1
ATOM 701 N N . GLN A 1 88 ? -1.831 4.726 -17.087 1.00 94.19 88 GLN A N 1
ATOM 702 C CA . GLN A 1 88 ? -1.690 3.340 -16.638 1.00 94.19 88 GLN A CA 1
ATOM 703 C C . GLN A 1 88 ? -2.231 3.158 -15.212 1.00 94.19 88 GLN A C 1
ATOM 705 O O . GLN A 1 88 ? -2.993 2.226 -14.956 1.00 94.19 88 GLN A O 1
ATOM 710 N N . GLU A 1 89 ? -1.897 4.071 -14.294 1.00 94.06 89 GLU A N 1
ATOM 711 C CA . GLU A 1 89 ? -2.415 4.024 -12.920 1.00 94.06 89 GLU A CA 1
ATOM 712 C C . GLU A 1 89 ? -3.930 4.254 -12.854 1.00 94.06 89 GLU A C 1
ATOM 714 O O . GLU A 1 89 ? -4.615 3.608 -12.063 1.00 94.06 89 GLU A O 1
ATOM 719 N N . SER A 1 90 ? -4.492 5.138 -13.687 1.00 95.44 90 SER A N 1
ATOM 720 C CA . SER A 1 90 ? -5.946 5.332 -13.730 1.00 95.44 90 SER A CA 1
ATOM 721 C C . SER A 1 90 ? -6.668 4.085 -14.241 1.00 95.44 90 SER A C 1
ATOM 723 O O . SER A 1 90 ? -7.687 3.704 -13.667 1.00 95.44 90 SER A O 1
ATOM 725 N N . GLY A 1 91 ? -6.114 3.403 -15.249 1.00 96.62 91 GLY A N 1
ATOM 726 C CA . GLY A 1 91 ? -6.605 2.102 -15.705 1.00 96.62 91 GLY A CA 1
ATOM 727 C C . GLY A 1 91 ? -6.545 1.041 -14.603 1.00 96.62 91 GLY A C 1
ATOM 728 O O . GLY A 1 91 ? -7.525 0.332 -14.378 1.00 96.62 91 GLY A O 1
ATOM 729 N N . ARG A 1 92 ? -5.440 0.988 -13.846 1.00 94.31 92 ARG A N 1
ATOM 730 C CA . ARG A 1 92 ? -5.304 0.102 -12.678 1.00 94.31 92 ARG A CA 1
ATOM 731 C C . ARG A 1 92 ? -6.381 0.397 -11.630 1.00 94.31 92 ARG A C 1
ATOM 733 O O . ARG A 1 92 ? -7.061 -0.523 -11.187 1.00 94.31 92 ARG A O 1
ATOM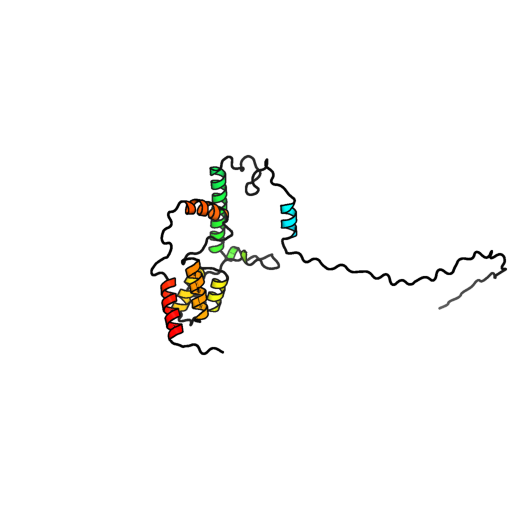 740 N N . LYS A 1 93 ? -6.606 1.667 -11.275 1.00 93.56 93 LYS A N 1
ATOM 741 C CA . LYS A 1 93 ? -7.678 2.067 -10.341 1.00 93.56 93 LYS A CA 1
ATOM 742 C C . LYS A 1 93 ? -9.065 1.662 -10.828 1.00 93.56 93 LYS A C 1
ATOM 744 O O . LYS A 1 93 ? -9.849 1.155 -10.032 1.00 93.56 93 LYS A O 1
ATOM 749 N N . ALA A 1 94 ? -9.356 1.856 -12.113 1.00 96.44 94 ALA A N 1
ATOM 750 C CA . ALA A 1 94 ? -10.622 1.431 -12.700 1.00 96.44 94 ALA A CA 1
ATOM 751 C C . ALA A 1 94 ? -10.806 -0.091 -12.581 1.00 96.44 94 ALA A C 1
ATOM 753 O O . ALA A 1 94 ? -11.870 -0.546 -12.175 1.00 96.44 94 ALA A O 1
ATOM 754 N N . ALA A 1 95 ? -9.756 -0.877 -12.836 1.00 94.38 95 ALA A N 1
ATOM 755 C CA . ALA A 1 95 ? -9.795 -2.325 -12.648 1.00 94.38 95 ALA A CA 1
ATOM 756 C C . ALA A 1 95 ? -10.009 -2.727 -11.176 1.00 94.38 95 ALA A C 1
ATOM 758 O O . ALA A 1 95 ? -10.812 -3.615 -10.897 1.00 94.38 95 ALA A O 1
ATOM 759 N N . HIS A 1 96 ? -9.352 -2.056 -10.221 1.00 91.88 96 HIS A N 1
ATOM 760 C CA . HIS A 1 96 ? -9.606 -2.298 -8.795 1.00 91.88 96 HIS A CA 1
ATOM 761 C C . HIS A 1 96 ? -11.037 -1.952 -8.390 1.00 91.88 96 HIS A C 1
ATOM 763 O O . HIS A 1 96 ? -11.608 -2.670 -7.574 1.00 91.88 96 HIS A O 1
ATOM 769 N N . TRP A 1 97 ? -11.611 -0.887 -8.954 1.00 92.12 97 TRP A N 1
ATOM 770 C CA . TRP A 1 97 ? -13.006 -0.529 -8.724 1.00 92.12 97 TRP A CA 1
ATOM 771 C C . TRP A 1 97 ? -13.950 -1.619 -9.245 1.00 92.12 97 TRP A C 1
ATOM 773 O O . TRP A 1 97 ? -14.788 -2.090 -8.487 1.00 92.12 97 TRP A O 1
ATOM 783 N N . VAL A 1 98 ? -13.743 -2.120 -10.470 1.00 94.62 98 VAL A N 1
ATOM 784 C CA . VAL A 1 98 ? -14.527 -3.250 -11.011 1.00 94.62 98 VAL A CA 1
ATOM 785 C C . VAL A 1 98 ? -14.396 -4.495 -10.128 1.00 94.62 98 VAL A C 1
ATOM 787 O O . VAL A 1 98 ? -15.390 -5.162 -9.858 1.00 94.62 98 VAL A O 1
ATOM 790 N N . ARG A 1 99 ? -13.186 -4.797 -9.635 1.00 91.56 99 ARG A N 1
ATOM 791 C CA . ARG A 1 99 ? -12.952 -5.914 -8.703 1.00 91.56 99 ARG A CA 1
ATOM 792 C C . ARG A 1 99 ? -13.691 -5.740 -7.373 1.00 91.56 99 ARG A C 1
ATOM 794 O O . ARG A 1 99 ? -14.092 -6.734 -6.781 1.00 91.56 99 ARG A O 1
ATOM 801 N N . ALA A 1 100 ? -13.817 -4.506 -6.888 1.00 89.56 100 ALA A N 1
ATOM 802 C CA . ALA A 1 100 ? -14.527 -4.200 -5.650 1.00 89.56 100 ALA A CA 1
ATOM 803 C C . ALA A 1 100 ? -16.052 -4.264 -5.824 1.00 89.56 100 ALA A C 1
ATOM 805 O O . ALA A 1 100 ? -16.730 -4.721 -4.913 1.00 89.56 100 ALA A O 1
ATOM 806 N N . GLU A 1 101 ? -16.565 -3.845 -6.983 1.00 92.50 101 GLU A N 1
ATOM 807 C CA . GLU A 1 101 ? -17.999 -3.864 -7.299 1.00 92.50 101 GLU A CA 1
ATOM 808 C C . GLU A 1 101 ? -18.514 -5.278 -7.594 1.00 92.50 101 GLU A C 1
ATOM 810 O O . GLU A 1 101 ? -19.615 -5.633 -7.183 1.00 92.50 101 GLU A O 1
ATOM 815 N N . HIS A 1 102 ? -17.691 -6.106 -8.249 1.00 92.19 102 HIS A N 1
ATOM 816 C CA . HIS A 1 102 ? -18.033 -7.484 -8.613 1.00 92.19 102 HIS A CA 1
ATOM 817 C C . HIS A 1 102 ? -17.063 -8.537 -8.038 1.00 92.19 102 HIS A C 1
ATOM 819 O O . HIS A 1 102 ? -16.407 -9.247 -8.8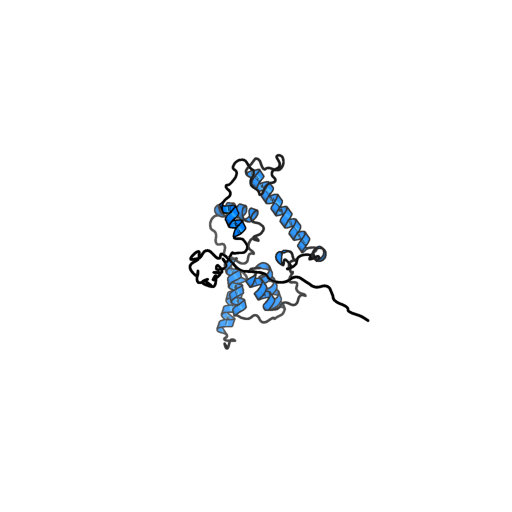12 1.00 92.19 102 HIS A O 1
ATOM 825 N N . PRO A 1 103 ? -16.935 -8.681 -6.700 1.00 91.25 103 PRO A N 1
ATOM 826 C CA . PRO A 1 103 ? -16.056 -9.674 -6.071 1.00 91.25 103 PRO A CA 1
ATOM 827 C C . PRO A 1 103 ? -16.325 -11.116 -6.513 1.00 91.25 103 PRO A C 1
ATOM 829 O O . PRO A 1 103 ? -15.411 -11.941 -6.567 1.00 91.25 103 PRO A O 1
ATOM 832 N N . GLU A 1 104 ? -17.580 -11.429 -6.834 1.00 92.31 104 GLU A N 1
ATOM 833 C CA . GLU A 1 104 ? -18.062 -12.750 -7.228 1.00 92.31 104 GLU A CA 1
ATOM 834 C C . GLU A 1 104 ? -17.388 -13.295 -8.486 1.00 92.31 104 GLU A C 1
ATOM 836 O O . GLU A 1 104 ? -17.198 -14.505 -8.616 1.00 92.31 104 GLU A O 1
ATOM 841 N N . LEU A 1 105 ? -16.954 -12.408 -9.382 1.00 92.44 105 LEU A N 1
ATOM 842 C CA . LEU A 1 105 ? -16.280 -12.788 -10.621 1.00 92.44 105 LEU A CA 1
ATOM 843 C C . LEU A 1 105 ? -14.821 -13.214 -10.392 1.00 92.44 105 LEU A C 1
ATOM 845 O O . LEU A 1 105 ? -14.227 -13.859 -11.254 1.00 92.44 105 LEU A O 1
ATOM 849 N N . PHE A 1 106 ? -14.244 -12.890 -9.230 1.00 90.56 106 PHE A N 1
ATOM 850 C CA . PHE A 1 106 ? -12.821 -13.080 -8.920 1.00 90.56 106 PHE A CA 1
ATOM 851 C C . PHE A 1 106 ? -12.570 -14.156 -7.851 1.00 90.56 106 PHE A C 1
ATOM 853 O O . PHE A 1 106 ? -11.547 -14.137 -7.171 1.00 90.56 106 PHE A O 1
ATOM 860 N N . GLN A 1 107 ? -13.487 -15.115 -7.700 1.00 86.94 107 GLN A N 1
ATOM 861 C CA . GLN A 1 107 ? -13.380 -16.188 -6.699 1.00 86.94 107 GLN A CA 1
ATOM 862 C C . GLN A 1 107 ? -12.460 -17.345 -7.119 1.00 86.94 107 GLN A C 1
ATOM 864 O O . GLN A 1 107 ? -12.077 -18.169 -6.287 1.00 86.94 107 GLN A O 1
ATOM 869 N N . HIS A 1 108 ? -12.106 -17.444 -8.403 1.00 89.44 108 HIS A N 1
ATOM 870 C CA . HIS A 1 108 ? -11.249 -18.522 -8.886 1.00 89.44 108 HIS A CA 1
ATOM 871 C C . HIS A 1 108 ? -9.812 -18.358 -8.370 1.00 89.44 108 HIS A C 1
ATOM 873 O O . HIS A 1 108 ? -9.111 -17.424 -8.756 1.00 89.44 108 HIS A O 1
ATOM 879 N N . ASN A 1 109 ? -9.361 -19.297 -7.534 1.00 87.56 109 ASN A N 1
ATOM 880 C CA . ASN A 1 109 ? -8.001 -19.329 -7.010 1.00 87.56 109 ASN A CA 1
ATOM 881 C C . ASN A 1 109 ? -7.253 -20.580 -7.493 1.00 87.56 109 ASN A C 1
ATOM 883 O O . ASN A 1 109 ? -7.577 -21.695 -7.090 1.00 87.56 109 ASN A O 1
ATOM 887 N N . ALA A 1 110 ? -6.241 -20.376 -8.335 1.00 91.50 110 ALA A N 1
ATOM 888 C CA . ALA A 1 110 ? -5.381 -21.440 -8.854 1.00 91.50 110 ALA A CA 1
ATOM 889 C C . ALA A 1 110 ? -4.021 -21.543 -8.132 1.00 91.50 110 ALA A C 1
ATOM 891 O O . ALA A 1 110 ? -3.265 -22.473 -8.402 1.00 91.50 110 ALA A O 1
ATOM 892 N N . ALA A 1 111 ? -3.677 -20.586 -7.263 1.00 93.25 111 ALA A N 1
ATOM 893 C CA . ALA A 1 111 ? -2.354 -20.499 -6.651 1.00 93.25 111 ALA A CA 1
ATOM 894 C C . ALA A 1 111 ? -2.266 -21.298 -5.339 1.00 93.25 111 ALA A C 1
ATOM 896 O O . ALA A 1 111 ? -3.148 -21.196 -4.484 1.00 93.25 111 ALA A O 1
ATOM 897 N N . ASP A 1 112 ? -1.160 -22.030 -5.170 1.00 93.38 112 ASP A N 1
ATOM 898 C CA . ASP A 1 112 ? -0.771 -22.698 -3.925 1.00 93.38 112 ASP A CA 1
ATOM 899 C C . ASP A 1 112 ? 0.669 -22.278 -3.552 1.00 93.38 112 ASP A C 1
ATOM 901 O O . ASP A 1 112 ? 1.610 -22.635 -4.272 1.00 93.38 112 ASP A O 1
ATOM 905 N N . PRO A 1 113 ? 0.878 -21.471 -2.494 1.00 93.31 113 PRO A N 1
ATOM 906 C CA . PRO A 1 113 ? -0.120 -20.972 -1.545 1.00 93.31 113 PRO A CA 1
ATOM 907 C C . PRO A 1 113 ? -1.029 -19.868 -2.126 1.00 93.31 113 PRO A C 1
ATOM 909 O O . PRO A 1 113 ? -0.641 -19.170 -3.069 1.00 93.31 113 PRO A O 1
ATOM 912 N N . PRO A 1 114 ? -2.223 -19.654 -1.539 1.00 91.56 114 PRO A N 1
ATOM 913 C CA . PRO A 1 114 ? -3.126 -18.580 -1.943 1.00 91.56 114 PRO A CA 1
ATOM 914 C C . PRO A 1 114 ? -2.488 -17.197 -1.755 1.00 91.56 114 PRO A C 1
ATOM 916 O O . PRO A 1 114 ? -1.921 -16.891 -0.704 1.00 91.56 114 PRO A O 1
ATOM 919 N N . ILE A 1 115 ? -2.639 -16.326 -2.756 1.00 90.88 115 ILE A N 1
ATOM 920 C CA . ILE A 1 115 ? -2.091 -14.963 -2.729 1.00 90.88 115 ILE A CA 1
ATOM 921 C C . ILE A 1 115 ? -3.156 -13.996 -2.203 1.00 90.88 115 ILE A C 1
ATOM 923 O O . ILE A 1 115 ? -3.989 -13.494 -2.957 1.00 90.88 115 ILE A O 1
ATOM 927 N N . GLN A 1 116 ? -3.099 -13.702 -0.903 1.00 88.00 116 GLN A N 1
ATOM 928 C CA . GLN A 1 116 ? -4.109 -12.886 -0.213 1.00 88.00 116 GLN A CA 1
ATOM 929 C C . GLN A 1 116 ? -4.278 -11.475 -0.802 1.00 88.00 116 GLN A C 1
ATOM 931 O O . GLN A 1 116 ? -5.388 -10.955 -0.828 1.00 88.00 116 GLN A O 1
ATOM 936 N N . ALA A 1 117 ? -3.213 -10.880 -1.350 1.00 86.06 117 ALA A N 1
ATOM 937 C CA . ALA A 1 117 ? -3.256 -9.552 -1.973 1.00 86.06 117 ALA A CA 1
ATOM 938 C C . ALA A 1 117 ? -4.207 -9.460 -3.188 1.00 86.06 117 ALA A C 1
ATOM 940 O O . ALA A 1 117 ? -4.662 -8.372 -3.557 1.00 86.06 117 ALA A O 1
ATOM 941 N N . PHE A 1 118 ? -4.521 -10.592 -3.828 1.00 86.75 118 PHE A N 1
ATOM 942 C CA . PHE A 1 118 ? -5.424 -10.622 -4.978 1.00 86.75 118 PHE A CA 1
ATOM 943 C C . PHE A 1 118 ? -6.881 -10.876 -4.615 1.00 86.75 118 PHE A C 1
ATOM 945 O O . PHE A 1 118 ? -7.742 -10.659 -5.472 1.00 86.75 118 PHE A O 1
ATOM 952 N N . PHE A 1 119 ? -7.175 -11.242 -3.367 1.00 86.88 119 PHE A N 1
ATOM 953 C CA . PHE A 1 119 ? -8.552 -11.412 -2.938 1.00 86.88 119 PHE A CA 1
ATOM 954 C C . PHE A 1 119 ? -9.306 -10.077 -2.892 1.00 86.88 119 PHE A C 1
ATOM 956 O O . PHE A 1 119 ? -8.706 -9.018 -2.661 1.00 86.88 119 PHE A O 1
ATOM 963 N N . PRO A 1 120 ? -10.625 -10.100 -3.147 1.00 85.56 120 PRO A N 1
ATOM 964 C CA . PRO A 1 120 ? -11.471 -8.940 -2.923 1.00 85.56 120 PRO A CA 1
ATOM 965 C C . PRO A 1 120 ? -11.364 -8.459 -1.473 1.00 85.56 120 PRO A C 1
ATOM 967 O O . PRO A 1 120 ? -11.276 -9.262 -0.543 1.00 85.56 120 PRO A O 1
ATOM 970 N N . LYS A 1 121 ? -11.365 -7.137 -1.284 1.00 81.88 121 LYS A N 1
ATOM 971 C CA . LYS A 1 121 ? -11.356 -6.543 0.055 1.00 81.88 121 LYS A CA 1
ATOM 972 C C . LYS A 1 121 ? -12.706 -6.777 0.731 1.00 81.88 121 LYS A C 1
ATOM 974 O O . LYS A 1 121 ? -13.745 -6.694 0.080 1.00 81.88 121 LYS A O 1
ATOM 979 N N . ILE A 1 122 ? -12.673 -7.045 2.030 1.00 80.19 122 ILE A N 1
ATOM 980 C CA . ILE A 1 122 ? -13.876 -7.196 2.849 1.00 80.19 122 ILE A CA 1
ATOM 981 C C . ILE A 1 122 ? -14.439 -5.797 3.111 1.00 80.19 122 ILE A C 1
ATOM 983 O O . ILE A 1 122 ? -13.712 -4.926 3.578 1.00 80.19 122 ILE A O 1
ATOM 987 N N . VAL A 1 123 ? -15.718 -5.583 2.803 1.00 81.19 123 VAL A N 1
ATOM 988 C CA . VAL A 1 123 ? -16.423 -4.331 3.111 1.00 81.19 123 VAL A CA 1
ATOM 989 C C . VAL A 1 123 ? -17.211 -4.523 4.401 1.00 81.19 123 VAL A C 1
ATOM 991 O O . VAL A 1 123 ? -18.040 -5.430 4.500 1.00 81.19 123 VAL A O 1
ATOM 994 N N . TYR A 1 124 ? -16.953 -3.674 5.394 1.00 79.75 124 TYR A N 1
ATOM 995 C CA . TYR A 1 124 ? -17.645 -3.714 6.679 1.00 79.75 124 TYR A CA 1
ATOM 996 C C . TYR A 1 124 ? -18.970 -2.952 6.586 1.00 79.75 124 TYR A C 1
ATOM 998 O O . TYR A 1 124 ? -19.006 -1.725 6.598 1.00 79.75 124 TYR A O 1
ATOM 1006 N N . ASN A 1 125 ? -20.070 -3.698 6.485 1.00 79.88 125 ASN A N 1
ATOM 1007 C CA . ASN A 1 125 ? -21.427 -3.152 6.470 1.00 79.88 125 ASN A CA 1
ATOM 1008 C C . ASN A 1 125 ? -22.083 -3.224 7.855 1.00 79.88 125 ASN A C 1
ATOM 1010 O O . ASN A 1 125 ? -21.683 -4.012 8.711 1.00 79.88 125 ASN A O 1
ATOM 1014 N N . LYS A 1 126 ? -23.162 -2.452 8.043 1.00 73.50 126 LYS A N 1
ATOM 1015 C CA . LYS A 1 126 ? -23.966 -2.429 9.281 1.00 73.50 126 LYS A CA 1
ATOM 1016 C C . LYS A 1 126 ? -24.479 -3.807 9.699 1.00 73.50 126 LYS A C 1
ATOM 1018 O O . LYS A 1 126 ? -24.517 -4.120 10.889 1.00 73.50 126 LYS A O 1
ATOM 1023 N N . ASP A 1 127 ? -24.805 -4.640 8.720 1.00 71.31 127 ASP A N 1
ATOM 1024 C CA . ASP A 1 127 ? -25.358 -5.976 8.943 1.00 71.31 127 ASP A CA 1
ATOM 1025 C C . ASP A 1 127 ? -24.287 -7.026 9.282 1.00 71.31 127 ASP A C 1
ATOM 1027 O O . ASP A 1 127 ? -24.625 -8.105 9.755 1.00 71.31 127 ASP A O 1
ATOM 1031 N N . GLY A 1 128 ? -23.000 -6.728 9.066 1.00 74.31 128 GLY A N 1
ATOM 1032 C CA . GLY A 1 128 ? -21.909 -7.665 9.338 1.00 74.31 128 GLY A CA 1
ATOM 1033 C C . GLY A 1 128 ? -21.577 -7.760 10.825 1.00 74.31 128 GLY A C 1
ATOM 1034 O O . GLY A 1 128 ? -21.635 -6.758 11.540 1.00 74.31 128 GLY A O 1
ATOM 1035 N N . ASP A 1 129 ? -21.195 -8.943 11.301 1.00 75.12 129 ASP A N 1
ATOM 1036 C CA . ASP A 1 129 ? -20.668 -9.102 12.657 1.00 75.12 129 ASP A CA 1
ATOM 1037 C C . ASP A 1 129 ? -19.314 -8.389 12.759 1.00 75.12 129 ASP A C 1
ATOM 1039 O O . ASP A 1 129 ? -18.350 -8.717 12.064 1.00 75.12 129 ASP A O 1
ATOM 1043 N N . VAL A 1 130 ? -19.267 -7.359 13.604 1.00 85.00 130 VAL A N 1
ATOM 1044 C CA . VAL A 1 130 ? -18.066 -6.564 13.857 1.00 85.00 130 VAL A CA 1
ATOM 1045 C C . VAL A 1 130 ? -17.621 -6.845 15.282 1.00 85.00 130 VAL A C 1
ATOM 1047 O O . VAL A 1 130 ? -18.406 -6.684 16.216 1.00 85.00 130 VAL A O 1
ATOM 1050 N N . SER A 1 131 ? -16.373 -7.274 15.440 1.00 88.81 131 SER A N 1
ATOM 1051 C CA . SER A 1 131 ? -15.763 -7.564 16.736 1.00 88.81 131 SER A CA 1
ATOM 1052 C C . SER A 1 131 ? -14.512 -6.713 16.972 1.00 88.81 131 SER A C 1
ATOM 1054 O O . SER A 1 131 ? -14.020 -6.032 16.067 1.00 88.81 131 SER A O 1
ATOM 1056 N N . GLU A 1 132 ? -13.979 -6.745 18.197 1.00 91.62 132 GLU A N 1
ATOM 1057 C CA . GLU A 1 132 ? -12.732 -6.046 18.529 1.00 91.62 132 GLU A CA 1
ATOM 1058 C C . GLU A 1 132 ? -11.543 -6.595 17.717 1.00 91.62 132 GLU A C 1
ATOM 1060 O O . GLU A 1 132 ? -10.645 -5.843 17.336 1.00 91.62 132 GLU A O 1
ATOM 1065 N N . GLU A 1 133 ? -11.540 -7.891 17.397 1.00 92.00 133 GLU A N 1
ATOM 1066 C CA . GLU A 1 133 ? -10.496 -8.529 16.591 1.00 92.00 133 GLU A CA 1
ATOM 1067 C C . GLU A 1 133 ? -10.427 -7.940 15.178 1.00 92.00 133 GLU A C 1
ATOM 1069 O O . GLU A 1 133 ? -9.330 -7.716 14.665 1.00 92.00 133 GLU A O 1
ATOM 1074 N N . ASN A 1 134 ? -11.576 -7.614 14.576 1.00 90.69 134 ASN A N 1
ATOM 1075 C CA . ASN A 1 134 ? -11.623 -6.977 13.259 1.00 90.69 134 ASN A CA 1
ATOM 1076 C C . ASN A 1 134 ? -10.957 -5.593 13.298 1.00 90.69 134 ASN A C 1
ATOM 1078 O O . ASN A 1 134 ? -10.218 -5.231 12.381 1.00 90.69 134 ASN A O 1
ATOM 1082 N N . LEU A 1 135 ? -11.167 -4.838 14.384 1.00 92.75 135 LEU A N 1
ATOM 1083 C CA . LEU A 1 135 ? -10.516 -3.543 14.587 1.00 92.75 135 LEU A CA 1
ATOM 1084 C C . LEU A 1 135 ? -8.998 -3.702 14.746 1.00 92.75 135 LEU A C 1
ATOM 1086 O O . LEU A 1 135 ? -8.242 -2.963 14.120 1.00 92.75 135 LEU A O 1
ATOM 1090 N N . LYS A 1 136 ? -8.541 -4.689 15.528 1.00 94.81 136 LYS A N 1
ATOM 1091 C CA . LYS A 1 136 ? -7.106 -4.992 15.682 1.00 94.81 136 LYS A CA 1
ATOM 1092 C C . LYS A 1 136 ? -6.454 -5.355 14.350 1.00 94.81 136 LYS A C 1
ATOM 1094 O O . LYS A 1 136 ? -5.399 -4.813 14.033 1.00 94.81 136 LYS A O 1
ATOM 1099 N N . ALA A 1 137 ? -7.106 -6.197 13.550 1.00 92.19 137 ALA A N 1
ATOM 1100 C CA . ALA A 1 137 ? -6.610 -6.583 12.232 1.00 92.19 137 ALA A CA 1
ATOM 1101 C C . ALA A 1 137 ? -6.493 -5.378 11.280 1.00 92.19 137 ALA A C 1
ATOM 1103 O O . ALA A 1 137 ? -5.493 -5.239 10.577 1.00 92.19 137 ALA A O 1
ATOM 1104 N N . ALA A 1 138 ? -7.477 -4.469 11.285 1.00 91.25 138 ALA A N 1
ATOM 1105 C CA . ALA A 1 138 ? -7.430 -3.250 10.476 1.00 91.25 138 ALA A CA 1
ATOM 1106 C C . ALA A 1 138 ? -6.317 -2.283 10.925 1.00 91.25 138 ALA A C 1
ATOM 1108 O O . ALA A 1 138 ? -5.657 -1.674 10.083 1.00 91.25 138 ALA A O 1
ATOM 1109 N N . ILE A 1 139 ? -6.075 -2.172 12.237 1.00 93.88 139 ILE A N 1
ATOM 1110 C CA . ILE A 1 139 ? -4.981 -1.372 12.812 1.00 93.88 139 ILE A CA 1
ATOM 1111 C C . ILE A 1 139 ? -3.618 -1.939 12.398 1.00 93.88 139 ILE A C 1
ATOM 1113 O O . ILE A 1 139 ? -2.763 -1.180 11.946 1.00 93.88 139 ILE A O 1
ATOM 1117 N N . GLU A 1 140 ? -3.424 -3.257 12.502 1.00 93.00 140 GLU A N 1
ATOM 1118 C CA . GLU A 1 140 ? -2.172 -3.926 12.123 1.00 93.00 140 GLU A CA 1
ATOM 1119 C C . GLU A 1 140 ? -1.878 -3.787 10.621 1.00 93.00 140 GLU A C 1
ATOM 1121 O O . GLU A 1 140 ? -0.742 -3.529 10.225 1.00 93.00 140 GLU A O 1
ATOM 1126 N N . ALA A 1 141 ? -2.915 -3.876 9.784 1.00 88.56 141 ALA A N 1
ATOM 1127 C CA . ALA A 1 141 ? -2.814 -3.664 8.342 1.00 88.56 141 ALA A CA 1
ATOM 1128 C C . ALA A 1 141 ? -2.746 -2.178 7.930 1.00 88.56 141 ALA A C 1
ATOM 1130 O O . ALA A 1 141 ? -2.591 -1.882 6.744 1.00 88.56 141 ALA A O 1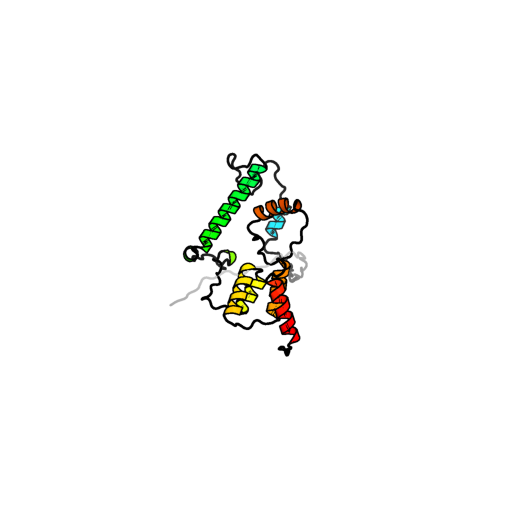
ATOM 1131 N N . VAL A 1 142 ? -2.854 -1.245 8.886 1.00 90.44 142 VAL A N 1
ATOM 1132 C CA . VAL A 1 142 ? -2.861 0.211 8.663 1.00 90.44 142 VAL A CA 1
ATOM 1133 C C . VAL A 1 142 ? -3.947 0.635 7.657 1.00 90.44 142 VAL A C 1
ATOM 1135 O O . VAL A 1 142 ? -3.718 1.480 6.796 1.00 90.44 142 VAL A O 1
ATOM 1138 N N . LEU A 1 143 ? -5.139 0.037 7.764 1.00 89.69 143 LEU A N 1
ATOM 1139 C CA . LEU A 1 143 ? -6.322 0.368 6.960 1.00 89.69 143 LEU A CA 1
ATOM 1140 C C . LEU A 1 143 ? -7.159 1.419 7.698 1.00 89.69 143 LEU A C 1
ATOM 1142 O O . LEU A 1 143 ? -8.037 1.094 8.497 1.00 89.69 143 LEU A O 1
ATOM 1146 N N . VAL A 1 144 ? -6.852 2.697 7.472 1.00 91.94 144 VAL A N 1
ATOM 1147 C CA . VAL A 1 144 ? -7.382 3.823 8.257 1.00 91.94 144 VAL A CA 1
ATOM 1148 C C . VAL A 1 144 ? -8.889 3.980 8.076 1.00 91.94 144 VAL A C 1
ATOM 1150 O O . VAL A 1 144 ? -9.600 4.129 9.069 1.00 91.94 144 VAL A O 1
ATOM 1153 N N . ASN A 1 145 ? -9.389 3.944 6.839 1.00 91.19 145 ASN A N 1
ATOM 1154 C CA . ASN A 1 145 ? -10.820 4.115 6.576 1.00 91.19 145 ASN A CA 1
ATOM 1155 C C . ASN A 1 145 ? -11.628 2.945 7.146 1.00 91.19 145 ASN A C 1
ATOM 1157 O O . ASN A 1 145 ? -12.604 3.167 7.858 1.00 91.19 145 ASN A O 1
ATOM 1161 N N . ASP A 1 146 ? -11.165 1.715 6.909 1.00 90.38 146 ASP A N 1
ATOM 1162 C CA . ASP A 1 146 ? -11.831 0.512 7.412 1.00 90.38 146 ASP A CA 1
ATOM 1163 C C . ASP A 1 146 ? -11.847 0.508 8.948 1.00 90.38 146 ASP A C 1
ATOM 1165 O O . ASP A 1 146 ? -12.880 0.238 9.552 1.00 90.38 146 ASP A O 1
ATOM 1169 N N . ALA A 1 147 ? -10.743 0.890 9.602 1.00 92.38 147 ALA A N 1
ATOM 1170 C CA . ALA A 1 147 ? -10.685 1.003 11.059 1.00 92.38 147 ALA A CA 1
ATOM 1171 C C . ALA A 1 147 ? -11.656 2.065 11.609 1.00 92.38 147 ALA A C 1
ATOM 1173 O O . ALA A 1 147 ? -12.287 1.845 12.644 1.00 92.38 147 ALA A O 1
ATOM 1174 N N . ILE A 1 148 ? -11.818 3.200 10.915 1.00 92.50 148 ILE A N 1
ATOM 1175 C CA . ILE A 1 148 ? -12.803 4.235 11.269 1.00 92.50 148 ILE A CA 1
ATOM 1176 C C . ILE A 1 148 ? -14.231 3.691 11.162 1.00 92.50 148 ILE A C 1
ATOM 1178 O O . ILE A 1 148 ? -15.046 3.943 12.055 1.00 92.50 148 ILE A O 1
ATOM 1182 N N . ASP A 1 149 ? -14.542 2.962 10.094 1.00 91.62 149 ASP A N 1
ATOM 1183 C CA . ASP A 1 149 ? -15.884 2.429 9.863 1.00 91.62 149 ASP A CA 1
ATOM 1184 C C . ASP A 1 149 ? -16.215 1.300 10.847 1.00 91.62 149 ASP A C 1
ATOM 1186 O O . ASP A 1 149 ? -17.265 1.337 11.489 1.00 91.62 149 ASP A O 1
ATOM 1190 N N . ILE A 1 150 ? -15.280 0.374 11.079 1.00 92.12 150 ILE A N 1
ATOM 1191 C CA . ILE A 1 150 ? -15.372 -0.665 12.116 1.00 92.12 150 ILE A CA 1
ATOM 1192 C C . ILE A 1 150 ? -15.615 -0.035 13.489 1.00 92.12 150 ILE A C 1
ATOM 1194 O O . ILE A 1 150 ? -16.511 -0.464 14.213 1.00 92.12 150 ILE A O 1
ATOM 1198 N N . TYR A 1 151 ? -14.852 0.999 13.854 1.00 92.25 151 TYR A N 1
ATOM 1199 C CA . TYR A 1 151 ? -14.993 1.659 15.149 1.00 92.25 151 TYR A CA 1
ATOM 1200 C C . TYR A 1 151 ? -16.392 2.255 15.355 1.00 92.25 151 TYR A C 1
ATOM 1202 O O . TYR A 1 151 ? -16.999 2.055 16.409 1.00 92.25 151 TYR A O 1
ATOM 1210 N N . LYS A 1 152 ? -16.933 2.944 14.342 1.00 91.62 152 LYS A N 1
ATOM 1211 C CA . LYS A 1 152 ? -18.301 3.486 14.386 1.00 91.62 152 LYS A CA 1
ATOM 1212 C C . LYS A 1 152 ? -19.338 2.374 14.522 1.00 91.62 152 LYS A C 1
ATOM 1214 O O . LYS A 1 152 ? -20.245 2.490 15.339 1.00 91.62 152 LYS A O 1
ATOM 1219 N N . LEU A 1 153 ? -19.179 1.281 13.776 1.00 91.94 153 LEU A N 1
ATOM 1220 C CA . LEU A 1 153 ? -20.071 0.123 13.863 1.00 91.94 153 LEU A CA 1
ATOM 1221 C C . LEU A 1 153 ? -20.023 -0.537 15.249 1.00 91.94 153 LEU A C 1
ATOM 1223 O O . LEU A 1 153 ? -21.068 -0.895 15.789 1.00 91.94 153 LEU A O 1
ATOM 1227 N N . CYS A 1 154 ? -18.841 -0.646 15.859 1.00 90.88 154 CYS A N 1
ATOM 1228 C CA . CYS A 1 154 ? -18.695 -1.131 17.232 1.00 90.88 154 CYS A CA 1
ATOM 1229 C C . CYS A 1 154 ? -19.415 -0.224 18.238 1.00 90.88 154 CYS A C 1
ATOM 1231 O O . CYS A 1 154 ? -20.094 -0.735 19.128 1.00 90.88 154 CYS A O 1
ATOM 1233 N N . GLN A 1 155 ? -19.314 1.104 18.089 1.00 89.44 155 GLN A N 1
ATOM 1234 C CA . GLN A 1 155 ? -20.056 2.043 18.935 1.00 89.44 155 GLN A CA 1
ATOM 1235 C C . GLN A 1 155 ? -21.576 1.891 18.768 1.00 89.44 155 GLN A C 1
ATOM 1237 O O . GLN A 1 155 ? -22.287 1.824 19.768 1.00 89.44 155 GLN A O 1
ATOM 1242 N N . GLU A 1 156 ? -22.074 1.798 17.528 1.00 89.50 156 GLU A N 1
ATOM 1243 C CA . GLU A 1 156 ? -23.506 1.622 17.235 1.00 89.50 156 GLU A CA 1
ATOM 1244 C C . GLU A 1 156 ? -24.066 0.325 17.844 1.00 89.50 156 GLU A C 1
ATOM 1246 O O . GLU A 1 156 ? -25.188 0.310 18.349 1.00 89.50 156 GLU A O 1
ATOM 1251 N N . LYS A 1 157 ? -23.279 -0.757 17.828 1.00 88.06 157 LYS A N 1
ATOM 1252 C CA . LYS A 1 157 ? -23.663 -2.070 18.374 1.00 88.06 157 LYS A CA 1
ATOM 1253 C C . LYS A 1 157 ? -23.393 -2.224 19.873 1.00 88.06 157 LYS A C 1
ATOM 1255 O O . LYS A 1 157 ? -23.767 -3.243 20.447 1.00 88.06 157 LYS A O 1
ATOM 1260 N N . GLY A 1 158 ? -22.758 -1.239 20.509 1.00 86.81 158 GLY A N 1
ATOM 1261 C CA . GLY A 1 158 ? -22.397 -1.296 21.926 1.00 86.81 158 GLY A CA 1
ATOM 1262 C C . GLY A 1 158 ? -21.329 -2.344 22.252 1.00 86.81 158 GLY A C 1
ATOM 1263 O O . GLY A 1 158 ? -21.322 -2.876 23.359 1.00 86.81 158 GLY A O 1
ATOM 1264 N N . VAL A 1 159 ? -20.442 -2.661 21.303 1.00 87.56 159 VAL A N 1
ATOM 1265 C CA . VAL A 1 159 ? -19.320 -3.583 21.532 1.00 87.56 159 VAL A CA 1
ATOM 1266 C C . VAL A 1 159 ? -18.290 -2.894 22.424 1.00 87.56 159 VAL A C 1
ATOM 1268 O O . VAL A 1 159 ? -17.825 -1.790 22.127 1.00 87.56 159 VAL A O 1
ATOM 1271 N N . GLU A 1 160 ? -17.922 -3.538 23.529 1.00 87.38 160 GLU A N 1
ATOM 1272 C CA . GLU A 1 160 ? -16.877 -3.024 24.408 1.00 87.38 160 GLU A CA 1
ATOM 1273 C C . GLU A 1 160 ? -15.510 -3.143 23.728 1.00 87.38 160 GLU A C 1
ATOM 1275 O O . GLU A 1 160 ? -15.118 -4.214 23.281 1.00 87.38 160 GLU A O 1
ATOM 1280 N N . ILE A 1 161 ? -14.788 -2.022 23.645 1.00 90.00 161 ILE A N 1
ATOM 1281 C CA . ILE A 1 161 ? -13.434 -1.961 23.086 1.00 90.00 161 ILE A CA 1
ATOM 1282 C C . ILE A 1 161 ? -12.448 -1.739 24.229 1.00 90.00 161 ILE A C 1
ATOM 1284 O O . ILE A 1 161 ? -12.582 -0.759 24.983 1.00 90.00 161 ILE A O 1
ATOM 1288 N N . SER A 1 162 ? -11.444 -2.616 24.311 1.00 90.94 162 SER A N 1
ATOM 1289 C CA . SER A 1 162 ? -10.326 -2.500 25.249 1.00 90.94 162 SER A CA 1
ATOM 1290 C C . SER A 1 162 ? -9.607 -1.141 25.148 1.00 90.94 162 SER A C 1
ATOM 1292 O O . SER A 1 162 ? -9.405 -0.618 24.043 1.00 90.94 162 SER A O 1
ATOM 1294 N N . PRO A 1 163 ? -9.168 -0.550 26.278 1.00 87.94 163 PRO A N 1
ATOM 1295 C CA . PRO A 1 163 ? -8.408 0.699 26.267 1.00 87.94 163 PRO A CA 1
ATOM 1296 C C . PRO A 1 163 ? -7.097 0.602 25.472 1.00 87.94 163 PRO A C 1
ATOM 1298 O O . PRO A 1 163 ? -6.714 1.577 24.830 1.00 87.94 163 PRO A O 1
ATOM 1301 N N . GLU A 1 164 ? -6.435 -0.557 25.453 1.00 90.12 164 GLU A N 1
ATOM 1302 C CA . GLU A 1 164 ? -5.192 -0.768 24.692 1.00 90.12 164 GLU A CA 1
ATOM 1303 C C . GLU A 1 164 ? -5.423 -0.644 23.179 1.00 90.12 164 GLU A C 1
ATOM 1305 O O . GLU A 1 164 ? -4.667 0.017 22.460 1.00 90.12 164 GLU A O 1
ATOM 1310 N N . THR A 1 165 ? -6.529 -1.220 22.704 1.00 91.94 165 THR A N 1
ATOM 1311 C CA . THR A 1 165 ? -6.954 -1.147 21.304 1.00 91.94 165 THR A CA 1
ATOM 1312 C C . THR A 1 165 ? -7.312 0.290 20.920 1.00 91.94 165 THR A C 1
ATOM 1314 O O . THR A 1 165 ? -6.955 0.740 19.834 1.00 91.94 165 THR A O 1
ATOM 1317 N N . LEU A 1 166 ? -7.941 1.055 21.823 1.00 91.69 166 LEU A N 1
ATOM 1318 C CA . LEU A 1 166 ? -8.226 2.480 21.603 1.00 91.69 166 LEU A CA 1
ATOM 1319 C C . LEU A 1 166 ? -6.958 3.334 21.499 1.00 91.69 166 LEU A C 1
ATOM 1321 O O . LEU A 1 166 ? -6.923 4.258 20.688 1.00 91.69 166 LEU A O 1
ATOM 1325 N N . ILE A 1 167 ? -5.928 3.045 22.300 1.00 92.00 167 ILE A N 1
ATOM 1326 C CA . ILE A 1 167 ? -4.634 3.739 22.209 1.00 92.00 167 ILE A CA 1
ATOM 1327 C C . ILE A 1 167 ? -3.971 3.427 20.865 1.00 92.00 167 ILE A C 1
ATOM 1329 O O . ILE A 1 167 ? -3.601 4.351 20.146 1.00 92.00 167 ILE A O 1
ATOM 1333 N N . SER A 1 168 ? -3.909 2.149 20.483 1.00 93.38 168 SER A N 1
ATOM 1334 C CA . SER A 1 168 ? -3.330 1.726 19.198 1.00 93.38 168 SER A CA 1
ATOM 1335 C C . SER A 1 168 ? -4.069 2.358 18.011 1.00 93.38 168 SER A C 1
ATOM 1337 O O . SER A 1 168 ? -3.462 2.842 17.057 1.00 93.38 168 SER A O 1
ATOM 1339 N N . PHE A 1 169 ? -5.400 2.432 18.090 1.00 94.12 169 PHE A N 1
ATOM 1340 C CA . PHE A 1 169 ? -6.215 3.102 17.082 1.00 94.12 169 PHE A CA 1
ATOM 1341 C C . PHE A 1 169 ? -5.932 4.609 17.015 1.00 94.12 169 PHE A C 1
ATOM 1343 O O . PHE A 1 169 ? -5.780 5.174 15.929 1.00 94.12 169 PHE A O 1
ATOM 1350 N N . LEU A 1 170 ? -5.809 5.263 18.174 1.00 92.94 170 LEU A N 1
ATOM 1351 C CA . LEU A 1 170 ? -5.458 6.677 18.261 1.00 92.94 170 LEU A CA 1
ATOM 1352 C C . LEU A 1 170 ? -4.090 6.958 17.625 1.00 92.94 170 LEU A C 1
ATOM 1354 O O . LEU A 1 170 ? -3.953 7.958 16.921 1.00 92.94 170 LEU A O 1
ATOM 1358 N N . GLU A 1 171 ? -3.097 6.091 17.829 1.00 92.31 171 GLU A N 1
ATOM 1359 C CA . GLU A 1 171 ? -1.767 6.223 17.223 1.00 92.31 171 GLU A CA 1
ATOM 1360 C C . GLU A 1 171 ? -1.833 6.197 15.692 1.00 92.31 171 GLU A C 1
ATOM 1362 O O . GLU A 1 171 ? -1.282 7.089 15.040 1.00 92.31 171 GLU A O 1
ATOM 1367 N N . VAL A 1 172 ? -2.577 5.245 15.116 1.00 92.44 172 VAL A N 1
ATOM 1368 C CA . VAL A 1 172 ? -2.786 5.153 13.660 1.00 92.44 172 VAL A CA 1
ATOM 1369 C C . VAL A 1 172 ? -3.469 6.407 13.114 1.00 92.44 172 VAL A C 1
ATOM 1371 O O . VAL A 1 172 ? -3.032 6.950 12.093 1.00 92.44 172 VAL A O 1
ATOM 1374 N N . LEU A 1 173 ? -4.503 6.908 13.798 1.00 92.06 173 LEU A N 1
ATOM 1375 C CA . LEU A 1 173 ? -5.199 8.135 13.403 1.00 92.06 173 LEU A CA 1
ATOM 1376 C C . LEU A 1 173 ? -4.294 9.366 13.487 1.00 92.06 173 LEU A C 1
ATOM 1378 O O . LEU A 1 173 ? -4.315 10.196 12.577 1.00 92.06 173 LEU A O 1
ATOM 1382 N N . CYS A 1 174 ? -3.489 9.486 14.546 1.00 90.31 174 CYS A N 1
ATOM 1383 C CA . CYS A 1 174 ? -2.555 10.596 14.722 1.00 90.31 174 CYS A CA 1
ATOM 1384 C C . CYS A 1 174 ? -1.466 10.587 13.648 1.00 90.31 174 CYS A C 1
ATOM 1386 O O . CYS A 1 174 ? -1.157 11.636 13.082 1.00 90.31 174 CYS A O 1
ATOM 1388 N N . TYR A 1 175 ? -0.912 9.412 13.341 1.00 90.38 175 TYR A N 1
ATOM 1389 C CA . TYR A 1 175 ? 0.136 9.264 12.335 1.00 90.38 175 TYR A CA 1
ATOM 1390 C C . TYR A 1 175 ? -0.362 9.621 10.929 1.00 90.38 175 TYR A C 1
ATOM 1392 O O . TYR A 1 175 ? 0.301 10.352 10.193 1.00 90.38 175 TYR A O 1
ATOM 1400 N N . ASN A 1 176 ? -1.560 9.151 10.575 1.00 87.94 176 ASN A N 1
ATOM 1401 C CA . ASN A 1 176 ? -2.157 9.366 9.258 1.00 87.94 176 ASN A CA 1
ATOM 1402 C C . ASN A 1 176 ? -2.993 10.654 9.158 1.00 87.94 176 ASN A C 1
ATOM 1404 O O . ASN A 1 176 ? -3.524 10.968 8.094 1.00 87.94 176 ASN A O 1
ATOM 1408 N N . ASN A 1 177 ? -3.129 11.416 10.250 1.00 88.75 177 ASN A N 1
ATOM 1409 C CA . ASN A 1 177 ? -4.000 12.594 10.335 1.00 88.75 177 ASN A CA 1
ATOM 1410 C C . ASN A 1 177 ? -5.460 12.299 9.906 1.00 88.75 177 ASN A C 1
ATOM 1412 O O . ASN A 1 177 ? -6.142 13.131 9.297 1.00 88.75 177 ASN A O 1
ATOM 1416 N N . GLY A 1 178 ? -5.920 11.080 10.205 1.00 83.19 178 GLY A N 1
ATOM 1417 C CA . GLY A 1 178 ? -7.255 10.580 9.879 1.00 83.19 178 GLY A CA 1
ATOM 1418 C C . GLY A 1 178 ? -7.552 10.401 8.387 1.00 83.19 178 GLY A C 1
ATOM 1419 O O . GLY A 1 178 ? -8.725 10.320 8.042 1.00 83.19 178 GLY A O 1
ATOM 1420 N N . ASP A 1 179 ? -6.541 10.384 7.513 1.00 86.00 179 ASP A N 1
ATOM 1421 C CA . ASP A 1 179 ? -6.706 10.096 6.085 1.00 86.00 179 ASP A CA 1
ATOM 1422 C C . ASP A 1 179 ? -5.899 8.863 5.681 1.00 86.00 179 ASP A C 1
ATOM 1424 O O . ASP A 1 179 ? -4.728 8.731 6.027 1.00 86.00 179 ASP A O 1
ATOM 1428 N N . GLU A 1 180 ? -6.494 7.994 4.871 1.00 86.44 180 GLU A N 1
ATOM 1429 C CA . GLU A 1 180 ? -5.778 6.871 4.271 1.00 86.44 180 GLU A CA 1
ATOM 1430 C C . GLU A 1 180 ? -4.623 7.366 3.387 1.00 86.44 180 GLU A C 1
ATOM 1432 O O . GLU A 1 180 ? -4.788 8.203 2.486 1.00 86.44 180 GLU A O 1
ATOM 1437 N N . SER A 1 181 ? -3.434 6.815 3.619 1.00 82.50 181 SER A N 1
ATOM 1438 C CA . SER A 1 181 ? -2.295 7.047 2.741 1.00 82.50 181 SER A CA 1
ATOM 1439 C C . SER A 1 181 ? -2.543 6.428 1.363 1.00 82.50 181 SER A C 1
ATOM 1441 O O . SER A 1 181 ? -3.284 5.462 1.204 1.00 82.50 181 SER A O 1
ATOM 1443 N N . LEU A 1 182 ? -1.891 6.970 0.327 1.00 82.25 182 LEU A N 1
ATOM 1444 C CA . LEU A 1 182 ? -1.941 6.330 -0.991 1.00 82.25 182 LEU A CA 1
ATOM 1445 C C . LEU A 1 182 ? -1.438 4.876 -0.875 1.00 82.25 182 LEU A C 1
ATOM 1447 O O . LEU A 1 182 ? -0.445 4.662 -0.171 1.00 82.25 182 LEU A O 1
ATOM 1451 N N . PRO A 1 183 ? -2.058 3.902 -1.565 1.00 83.69 183 PRO A N 1
ATOM 1452 C CA . PRO A 1 183 ? -1.588 2.514 -1.576 1.00 83.69 183 PRO A CA 1
ATOM 1453 C C . PRO A 1 183 ? -0.232 2.356 -2.268 1.00 83.69 183 PRO A C 1
ATOM 1455 O O . PRO A 1 183 ? 0.055 3.065 -3.239 1.00 83.69 183 PRO A O 1
ATOM 1458 N N . GLU A 1 184 ? 0.633 1.473 -1.750 1.00 81.50 184 GLU A N 1
ATOM 1459 C CA . GLU A 1 184 ? 2.016 1.263 -2.239 1.00 81.50 184 GLU A CA 1
ATOM 1460 C C . GLU A 1 184 ? 2.077 0.932 -3.731 1.00 81.50 184 GLU A C 1
ATOM 1462 O O . GLU A 1 184 ? 2.966 1.401 -4.432 1.00 81.50 184 GLU A O 1
ATOM 1467 N N . GLU A 1 185 ? 1.040 0.268 -4.230 1.00 84.62 185 GLU A N 1
ATOM 1468 C CA . GLU A 1 185 ? 0.855 -0.110 -5.630 1.00 84.62 185 GLU A CA 1
ATOM 1469 C C . GLU A 1 185 ? 0.832 1.087 -6.606 1.00 84.62 185 GLU A C 1
ATOM 1471 O O . GLU A 1 185 ? 1.252 0.945 -7.753 1.00 84.62 185 GLU A O 1
ATOM 1476 N N . PHE A 1 186 ? 0.402 2.278 -6.163 1.00 89.56 186 PHE A N 1
ATOM 1477 C CA . PHE A 1 186 ? 0.299 3.490 -6.995 1.00 89.56 186 PHE A CA 1
ATOM 1478 C C . PHE A 1 186 ? 1.554 4.374 -6.882 1.00 89.56 186 PHE A C 1
ATOM 1480 O O . PHE A 1 186 ? 1.493 5.546 -6.485 1.00 89.56 186 PHE A O 1
ATOM 1487 N N . ILE A 1 187 ? 2.716 3.807 -7.213 1.00 89.56 187 ILE A N 1
ATOM 1488 C CA . ILE A 1 187 ? 4.037 4.446 -7.055 1.00 89.56 187 ILE A CA 1
ATOM 1489 C C . ILE A 1 187 ? 4.125 5.755 -7.853 1.00 89.56 187 ILE A C 1
ATOM 1491 O O . ILE A 1 187 ? 4.598 6.775 -7.347 1.00 89.56 187 ILE A O 1
ATOM 1495 N N . GLU A 1 188 ? 3.627 5.751 -9.088 1.00 90.38 188 GLU A N 1
ATOM 1496 C CA . GLU A 1 188 ? 3.732 6.891 -10.002 1.00 90.38 188 GLU A CA 1
ATOM 1497 C C . GLU A 1 188 ? 2.928 8.093 -9.516 1.00 90.38 188 GLU A C 1
ATOM 1499 O O . GLU A 1 188 ? 3.424 9.222 -9.465 1.00 90.38 188 GLU A O 1
ATOM 1504 N N . GLU A 1 189 ? 1.692 7.856 -9.083 1.00 88.94 189 GLU A N 1
ATOM 1505 C CA . GLU A 1 189 ? 0.867 8.909 -8.505 1.00 88.94 189 GLU A CA 1
ATOM 1506 C C . GLU A 1 189 ? 1.512 9.483 -7.244 1.00 88.94 189 GLU A C 1
ATOM 1508 O O . GLU A 1 189 ? 1.516 10.704 -7.062 1.00 88.94 189 GLU A O 1
ATOM 1513 N N . ARG A 1 190 ? 2.101 8.627 -6.398 1.00 88.31 190 ARG A N 1
ATOM 1514 C CA . ARG A 1 190 ? 2.801 9.053 -5.184 1.00 88.31 190 ARG A CA 1
ATOM 1515 C C . ARG A 1 190 ? 3.979 9.967 -5.522 1.00 88.31 190 ARG A C 1
ATOM 1517 O O . ARG A 1 190 ? 4.084 11.055 -4.950 1.00 88.31 190 ARG A O 1
ATOM 1524 N N . TRP A 1 191 ? 4.794 9.583 -6.505 1.00 87.19 191 TRP A N 1
ATOM 1525 C CA . TRP A 1 191 ? 5.923 10.371 -7.002 1.00 87.19 191 TRP A CA 1
ATOM 1526 C C . TRP A 1 191 ? 5.490 11.744 -7.545 1.00 87.19 191 TRP A C 1
ATOM 1528 O O . TRP A 1 191 ? 6.026 12.792 -7.156 1.00 87.19 191 TRP A O 1
ATOM 1538 N N . PHE A 1 192 ? 4.466 11.774 -8.406 1.00 86.19 192 PHE A N 1
ATOM 1539 C CA . PHE A 1 192 ? 3.975 13.024 -8.992 1.00 86.19 192 PHE A CA 1
ATOM 1540 C C . PHE A 1 192 ? 3.251 13.921 -7.972 1.00 86.19 192 PHE A C 1
ATOM 1542 O O . PHE A 1 192 ? 3.374 15.151 -8.040 1.00 86.19 192 PHE A O 1
ATOM 1549 N N . ARG A 1 193 ? 2.539 13.346 -6.989 1.00 82.50 193 ARG A N 1
ATOM 1550 C CA . ARG A 1 193 ? 1.943 14.106 -5.873 1.00 82.50 193 ARG A CA 1
ATOM 1551 C C . ARG A 1 193 ? 3.006 14.690 -4.954 1.00 82.50 193 ARG A C 1
ATOM 1553 O O . ARG A 1 193 ? 2.901 15.860 -4.594 1.00 82.50 193 ARG A O 1
ATOM 1560 N N . GLN A 1 194 ? 4.038 13.928 -4.597 1.00 76.50 194 GLN A N 1
ATOM 1561 C CA . GLN A 1 194 ? 5.117 14.411 -3.731 1.00 76.50 194 GLN A CA 1
ATOM 1562 C C . GLN A 1 194 ? 5.863 15.590 -4.366 1.00 76.50 194 GL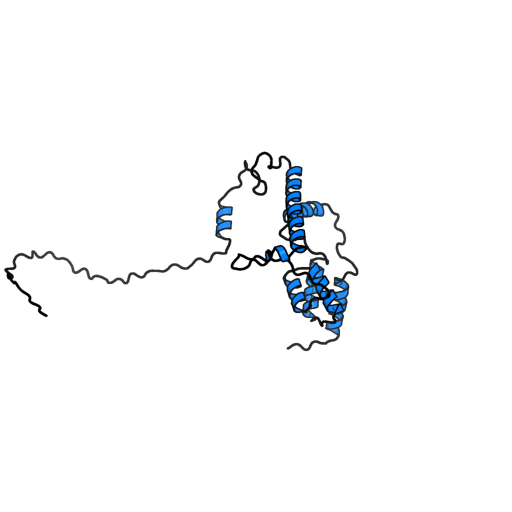N A C 1
ATOM 1564 O O . GLN A 1 194 ? 6.099 16.602 -3.704 1.00 76.50 194 GLN A O 1
ATOM 1569 N N . SER A 1 195 ? 6.123 15.508 -5.674 1.00 70.56 195 SER A N 1
ATOM 1570 C CA . SER A 1 195 ? 6.709 16.604 -6.458 1.00 70.56 195 SER A CA 1
ATOM 1571 C C . SER A 1 195 ? 5.872 17.895 -6.411 1.00 70.56 195 SER A C 1
ATOM 1573 O O . SER A 1 195 ? 6.404 18.993 -6.575 1.00 70.56 195 SER A O 1
ATOM 1575 N N . SER A 1 196 ? 4.561 17.778 -6.175 1.00 67.88 196 SER A N 1
ATOM 1576 C CA . SER A 1 196 ? 3.640 18.915 -6.055 1.00 67.88 196 SER A CA 1
ATOM 1577 C C . SER A 1 196 ? 3.570 19.453 -4.618 1.00 67.88 196 SER A C 1
ATOM 1579 O O . SER A 1 196 ? 3.584 20.667 -4.427 1.00 67.88 196 SER A O 1
ATOM 1581 N N . LYS A 1 197 ? 3.591 18.571 -3.605 1.00 66.06 197 LYS A N 1
ATOM 1582 C CA . LYS A 1 197 ? 3.549 18.942 -2.175 1.00 66.06 197 LYS A CA 1
ATOM 1583 C C . LYS A 1 197 ? 4.732 19.804 -1.731 1.00 66.06 197 LYS A C 1
ATOM 1585 O O . LYS A 1 197 ? 4.557 20.690 -0.904 1.00 66.06 197 LYS A O 1
ATOM 1590 N N . GLY A 1 198 ? 5.923 19.612 -2.306 1.00 62.34 198 GLY A N 1
ATOM 1591 C CA . GLY A 1 198 ? 7.094 20.449 -1.997 1.00 62.34 198 GLY A CA 1
ATOM 1592 C C . GLY A 1 198 ? 6.913 21.939 -2.334 1.00 62.34 198 GLY A C 1
ATOM 1593 O O . GLY A 1 198 ? 7.659 22.774 -1.829 1.00 62.34 198 GLY A O 1
ATOM 1594 N N . LYS A 1 199 ? 5.919 22.279 -3.167 1.00 60.84 199 LYS A N 1
ATOM 1595 C CA . LYS A 1 199 ? 5.572 23.661 -3.534 1.00 60.84 199 LYS A CA 1
ATOM 1596 C C . LYS A 1 199 ? 4.466 24.259 -2.661 1.00 60.84 199 LYS A C 1
ATOM 1598 O O . LYS A 1 199 ? 4.233 25.466 -2.731 1.00 60.84 199 LYS A O 1
ATOM 1603 N N . GLU A 1 200 ? 3.779 23.452 -1.854 1.00 65.50 200 GLU A N 1
ATOM 1604 C CA . GLU A 1 200 ? 2.749 23.945 -0.943 1.00 65.50 200 GLU A CA 1
ATOM 1605 C C . GLU A 1 200 ? 3.394 24.570 0.298 1.00 65.50 200 GLU A C 1
ATOM 1607 O O . GLU A 1 200 ? 4.301 24.015 0.920 1.00 65.50 200 GLU A O 1
ATOM 1612 N N . ARG A 1 201 ? 2.925 25.765 0.675 1.00 64.50 201 ARG A N 1
ATOM 1613 C CA . ARG A 1 201 ? 3.334 26.409 1.930 1.00 64.50 201 ARG A CA 1
ATOM 1614 C C . ARG A 1 201 ? 2.969 25.485 3.092 1.00 64.50 201 ARG A C 1
ATOM 1616 O O . ARG A 1 201 ? 1.828 25.036 3.160 1.00 64.50 201 ARG A O 1
ATOM 1623 N N . LYS A 1 202 ? 3.906 25.254 4.020 1.00 68.88 202 LYS A N 1
ATOM 1624 C CA . LYS A 1 202 ? 3.662 24.498 5.258 1.00 68.88 202 LYS A CA 1
ATOM 1625 C C . LYS A 1 202 ? 2.500 25.145 6.019 1.00 68.88 202 LYS A C 1
ATOM 1627 O O . LYS A 1 202 ? 2.657 26.210 6.610 1.00 68.88 202 LYS A O 1
ATOM 1632 N N . ARG A 1 203 ? 1.323 24.529 5.942 1.00 74.31 203 ARG A N 1
ATOM 1633 C CA . ARG A 1 203 ? 0.122 24.892 6.700 1.00 74.31 203 ARG A CA 1
ATOM 1634 C C . ARG A 1 203 ? -0.066 23.881 7.824 1.00 74.31 203 ARG A C 1
ATOM 1636 O O . ARG A 1 203 ? 0.468 22.776 7.751 1.00 74.31 203 ARG A O 1
ATOM 1643 N N . LYS A 1 204 ? -0.836 24.260 8.846 1.00 81.81 204 LYS A N 1
ATOM 1644 C CA . LYS A 1 204 ? -1.339 23.310 9.840 1.00 81.81 204 LYS A CA 1
ATOM 1645 C C . LYS A 1 204 ? -2.101 22.212 9.093 1.00 81.81 204 LYS A C 1
ATOM 1647 O O . LYS A 1 204 ? -3.109 22.501 8.457 1.00 81.81 204 LYS A O 1
ATOM 1652 N N . SER A 1 205 ? -1.570 20.992 9.115 1.00 79.69 205 SER A N 1
ATOM 1653 C CA . SER A 1 205 ? -2.214 19.818 8.520 1.00 79.69 205 SER A CA 1
ATOM 1654 C C . SER A 1 205 ? -3.202 19.163 9.481 1.00 79.69 205 SER A C 1
ATOM 1656 O O . SER A 1 205 ? -4.103 18.473 9.021 1.00 79.69 205 SER A O 1
ATOM 1658 N N . TRP A 1 206 ? -3.046 19.395 10.790 1.00 86.81 206 TRP A N 1
ATOM 1659 C CA . TRP A 1 206 ? -3.896 18.815 11.828 1.00 86.81 206 TRP A CA 1
ATOM 1660 C C . TRP A 1 206 ? -5.358 19.251 11.697 1.00 86.81 206 TRP A C 1
ATOM 1662 O O . TRP A 1 206 ? -5.631 20.448 11.559 1.00 86.81 206 TRP A O 1
ATOM 1672 N N . LYS A 1 207 ? -6.275 18.280 11.773 1.00 85.62 207 LYS A N 1
ATOM 1673 C CA . LYS A 1 207 ? -7.727 18.495 11.752 1.00 85.62 207 LYS A CA 1
ATOM 1674 C C . LYS A 1 207 ? -8.250 18.673 13.183 1.00 85.62 207 LYS A C 1
ATOM 1676 O O . LYS A 1 207 ? -8.340 17.703 13.928 1.00 85.62 207 LYS A O 1
ATOM 1681 N N . ASP A 1 208 ? -8.600 19.905 13.546 1.00 82.62 208 ASP A N 1
ATOM 1682 C CA . ASP A 1 208 ? -9.194 20.214 14.856 1.00 82.62 208 ASP A CA 1
ATOM 1683 C C . ASP A 1 208 ? -10.605 19.614 14.976 1.00 82.62 208 ASP A C 1
ATOM 1685 O O . ASP A 1 208 ? -11.381 19.673 14.020 1.00 82.62 208 ASP A O 1
ATOM 1689 N N . GLY A 1 209 ? -10.948 19.051 16.139 1.00 80.06 209 GLY A N 1
ATOM 1690 C CA . GLY A 1 209 ? -12.265 18.459 16.405 1.00 80.06 209 GLY A CA 1
ATOM 1691 C C . GLY A 1 209 ? -12.559 17.165 15.639 1.00 80.06 209 GLY A C 1
ATOM 1692 O O . GLY A 1 209 ? -13.714 16.758 15.542 1.00 80.06 209 GLY A O 1
ATOM 1693 N N . ALA A 1 210 ? -11.540 16.531 15.055 1.00 86.00 210 ALA A N 1
ATOM 1694 C CA . ALA A 1 210 ? -11.692 15.260 14.359 1.00 86.00 210 ALA A CA 1
ATOM 1695 C C . ALA A 1 210 ? -11.780 14.071 15.336 1.00 86.00 210 ALA A C 1
ATOM 1697 O O . ALA A 1 210 ? -11.490 14.191 16.526 1.00 86.00 210 ALA A O 1
ATOM 1698 N N . LEU A 1 211 ? -12.098 12.890 14.796 1.00 87.12 211 LEU A N 1
ATOM 1699 C CA . LEU A 1 211 ? -12.251 11.630 15.536 1.00 87.12 211 LEU A CA 1
ATOM 1700 C C . LEU A 1 211 ? -11.074 11.316 16.486 1.00 87.12 211 LEU A C 1
ATOM 1702 O O . LEU A 1 211 ? -11.267 10.752 17.559 1.00 87.12 211 LEU A O 1
ATOM 1706 N N . ALA A 1 212 ? -9.851 11.719 16.127 1.00 86.62 212 ALA A N 1
ATOM 1707 C CA . ALA A 1 212 ? -8.674 11.537 16.976 1.00 86.62 212 ALA A CA 1
ATOM 1708 C C . ALA A 1 212 ? -8.790 12.271 18.329 1.00 86.62 212 ALA A C 1
ATOM 1710 O O . ALA A 1 212 ? -8.378 11.741 19.360 1.00 86.62 212 ALA A O 1
ATOM 1711 N N . GLU A 1 213 ? -9.364 13.475 18.359 1.00 86.38 213 GLU A N 1
ATOM 1712 C CA . GLU A 1 213 ? -9.546 14.238 19.601 1.00 86.38 213 GLU A CA 1
ATOM 1713 C C . GLU A 1 213 ? -10.677 13.661 20.460 1.00 86.38 213 GLU A C 1
ATOM 1715 O O . GLU A 1 213 ? -10.548 13.594 21.685 1.00 86.38 213 GLU A O 1
ATOM 1720 N N . GLU A 1 214 ? -11.736 13.162 19.819 1.00 86.69 214 GLU A N 1
ATOM 1721 C CA . GLU A 1 214 ? -12.826 12.444 20.482 1.00 86.69 214 GLU A CA 1
ATOM 1722 C C . GLU A 1 214 ? -12.301 11.190 21.194 1.00 86.69 214 GLU A C 1
ATOM 1724 O O . GLU A 1 214 ? -12.468 11.042 22.408 1.00 86.69 214 GLU A O 1
ATOM 1729 N N . ILE A 1 215 ? -11.567 10.335 20.476 1.00 86.12 215 ILE A N 1
ATOM 1730 C CA . ILE A 1 215 ? -10.999 9.100 21.033 1.00 86.12 215 ILE A CA 1
ATOM 1731 C C . ILE A 1 215 ? -10.005 9.406 22.145 1.00 86.12 215 ILE A C 1
ATOM 1733 O O . ILE A 1 215 ? -10.018 8.727 23.168 1.00 86.12 215 ILE A O 1
ATOM 1737 N N . LYS A 1 216 ? -9.176 10.445 21.992 1.00 85.75 216 LYS A N 1
ATOM 1738 C CA . LYS A 1 216 ? -8.249 10.884 23.042 1.00 85.75 216 LYS A CA 1
ATOM 1739 C C . LYS A 1 216 ? -8.982 11.243 24.336 1.00 85.75 216 LYS A C 1
ATOM 1741 O O . LYS A 1 216 ? -8.505 10.913 25.419 1.00 85.75 216 LYS A O 1
ATOM 1746 N N . SER A 1 217 ? -10.121 11.928 24.241 1.00 83.25 217 SER A N 1
ATOM 1747 C CA . SER A 1 217 ? -10.917 12.273 25.423 1.00 83.25 217 SER A CA 1
ATOM 1748 C C . SER A 1 217 ? -11.531 11.030 26.082 1.00 83.25 217 SER A C 1
ATOM 1750 O O . SER A 1 217 ? -11.466 10.883 27.302 1.00 83.25 217 SER A O 1
ATOM 1752 N N . LEU A 1 218 ? -12.037 10.089 25.277 1.00 79.44 218 LEU A N 1
ATOM 1753 C CA . LEU A 1 218 ? -12.641 8.838 25.740 1.00 79.44 218 LEU A CA 1
ATOM 1754 C C . LEU A 1 218 ? -11.619 7.884 26.367 1.00 79.44 218 LEU A C 1
ATOM 1756 O O . LEU A 1 218 ? -11.897 7.282 27.405 1.00 79.44 218 LEU A O 1
ATOM 1760 N N . SER A 1 219 ? -10.437 7.748 25.765 1.00 76.12 219 SER A N 1
ATOM 1761 C CA . SER A 1 219 ? -9.367 6.900 26.292 1.00 76.12 219 SER A CA 1
ATOM 1762 C C . SER A 1 219 ? -8.827 7.458 27.606 1.00 76.12 219 SER A C 1
ATOM 1764 O O . SER A 1 219 ? -8.692 6.706 28.570 1.00 76.12 219 SER A O 1
ATOM 1766 N N . ALA A 1 220 ? -8.624 8.777 27.698 1.00 75.62 220 ALA A N 1
ATOM 1767 C CA . ALA A 1 220 ? -8.224 9.434 28.939 1.00 75.62 220 ALA A CA 1
ATOM 1768 C C . ALA A 1 220 ? -9.255 9.222 30.060 1.00 75.62 220 ALA A C 1
ATOM 1770 O O . ALA A 1 220 ? -8.876 8.901 31.185 1.00 75.62 220 ALA A O 1
ATOM 1771 N N . LEU A 1 221 ? -10.553 9.341 29.757 1.00 69.62 221 LEU A N 1
ATOM 1772 C CA . LEU A 1 221 ? -11.619 9.088 30.730 1.00 69.62 221 LEU A CA 1
ATOM 1773 C C . LEU A 1 221 ? -11.627 7.631 31.210 1.00 69.62 221 LEU A C 1
ATOM 1775 O O . LEU A 1 221 ? -11.644 7.403 32.416 1.00 69.62 221 LEU A O 1
ATOM 1779 N N . LYS A 1 222 ? -11.543 6.650 30.300 1.00 69.12 222 LYS A N 1
ATOM 1780 C CA . LYS A 1 222 ? -11.539 5.220 30.661 1.00 69.12 222 LYS A CA 1
ATOM 1781 C C . LYS A 1 222 ? -10.339 4.830 31.530 1.00 69.12 222 LYS A C 1
ATOM 1783 O O . LYS A 1 222 ? -10.506 4.069 32.483 1.00 69.12 222 LYS A O 1
ATOM 1788 N N . ILE A 1 223 ? -9.159 5.388 31.242 1.00 66.81 223 ILE A N 1
ATOM 1789 C CA . ILE A 1 223 ? -7.935 5.178 32.032 1.00 66.81 223 ILE A CA 1
ATOM 1790 C C . ILE A 1 223 ? -8.085 5.779 33.439 1.00 66.81 223 ILE A C 1
ATOM 1792 O O . ILE A 1 223 ? -7.707 5.147 34.421 1.00 66.81 223 ILE A O 1
ATOM 1796 N N . LEU A 1 224 ? -8.682 6.970 33.557 1.00 59.03 224 LEU A N 1
ATOM 1797 C CA . LEU A 1 224 ? -8.888 7.647 34.844 1.00 59.03 224 LEU A CA 1
ATOM 1798 C C . LEU A 1 224 ? -9.976 6.994 35.712 1.00 59.03 224 LEU A C 1
ATOM 1800 O O . LEU A 1 224 ? -9.897 7.070 36.935 1.00 59.03 224 LEU A O 1
ATOM 1804 N N . THR A 1 225 ? -10.973 6.334 35.114 1.00 58.81 225 THR A N 1
ATOM 1805 C CA . THR A 1 225 ? -12.061 5.657 35.849 1.00 58.81 225 THR A CA 1
ATOM 1806 C C . THR A 1 225 ? -11.703 4.270 36.400 1.00 58.81 225 THR A C 1
ATOM 1808 O O . THR A 1 225 ? -12.529 3.668 37.079 1.00 58.81 225 THR A O 1
ATOM 1811 N N . GLY A 1 226 ? -10.489 3.758 36.158 1.00 54.19 226 GLY A N 1
ATOM 1812 C CA . GLY A 1 226 ? -9.955 2.602 36.891 1.00 54.19 226 GLY A CA 1
ATOM 1813 C C . GLY A 1 226 ? -10.672 1.261 36.674 1.00 54.19 226 GLY A C 1
ATOM 1814 O O . GLY A 1 226 ? -10.642 0.415 37.561 1.00 54.19 226 GLY A O 1
ATOM 1815 N N . LEU A 1 227 ? -11.282 1.018 35.510 1.00 49.75 227 LEU A N 1
ATOM 1816 C CA . LEU A 1 227 ? -11.891 -0.281 35.161 1.00 49.75 227 LEU A CA 1
ATOM 1817 C C . LEU A 1 227 ? -10.871 -1.336 34.674 1.00 49.75 227 LEU A C 1
ATOM 1819 O O . LEU A 1 227 ? -11.218 -2.235 33.914 1.00 49.75 227 LEU A O 1
ATOM 1823 N N . HIS A 1 228 ? -9.611 -1.256 35.111 1.00 45.38 228 HIS A N 1
ATOM 1824 C CA . HIS A 1 228 ? -8.597 -2.260 34.789 1.00 45.38 228 HIS A CA 1
ATOM 1825 C C . HIS A 1 228 ? -7.814 -2.689 36.035 1.00 45.38 228 HIS A C 1
ATOM 1827 O O . HIS A 1 228 ? -6.950 -1.968 36.531 1.00 45.38 228 HIS A O 1
ATOM 1833 N N . THR A 1 229 ? -8.121 -3.892 36.524 1.00 43.06 229 THR A N 1
ATOM 1834 C CA . THR A 1 229 ? -7.187 -4.729 37.282 1.00 43.06 229 THR A CA 1
ATOM 1835 C C . THR A 1 229 ? -6.286 -5.456 36.281 1.00 43.06 229 THR A C 1
ATOM 1837 O O . THR A 1 229 ? -6.826 -6.214 35.468 1.00 43.06 229 THR A O 1
ATOM 1840 N N . PRO A 1 230 ? -4.959 -5.252 36.302 1.00 48.16 230 PRO A N 1
ATOM 1841 C CA . PRO A 1 230 ? -4.058 -6.034 35.464 1.00 48.16 230 PRO A CA 1
ATOM 1842 C C . PRO A 1 230 ? -3.932 -7.475 36.000 1.00 48.16 230 PRO A C 1
ATOM 1844 O O . PRO A 1 230 ? -4.124 -7.680 37.205 1.00 48.16 230 PRO A O 1
ATOM 1847 N N . PRO A 1 231 ? -3.634 -8.467 35.139 1.00 50.59 231 PRO A N 1
ATOM 1848 C CA . PRO A 1 231 ? -3.210 -9.798 35.573 1.00 50.59 231 PRO A CA 1
ATOM 1849 C C . PRO A 1 231 ? -1.839 -9.786 36.268 1.00 50.59 231 PRO A C 1
ATOM 1851 O O . PRO A 1 231 ? -0.989 -8.933 35.915 1.00 50.59 231 PRO A O 1
#

Foldseek 3Di:
DDDDDDDDDDDDDDDDDPPDDCPDPPPPPPPVPDDDDDDDDDDDPCRVVVVVVVVDDDDPPAADPVWDRDPVGGQPDPVSVLVSLVVVVVVVVVVLVVCQVCQVVQPDAPDVVGDPVSHHDDDDDLPDDQALVQLVVCLVVLVLVRNVVSVVSCVVVVHDHDLVSLVSNLVSCVVCLSDDDDDPVSVSVVVVVVVVVVPDDDDPPHDPPDPSVVSVVVSVVVVVVPPDDDD

InterPro domains:
  IPR037387 Pentatricopeptide repeat domain-containing protein 3 [PTHR16276] (27-215)
  IPR055063 Small ribosomal subunit protein mS39, PPR [PF22330] (46-215)

Organism: Popillia japonica (NCBI:txid7064)

Sequence (231 aa):
MKSIFSILNLRRNNLSKIHTLNIGIRLSHTAEEKIEIPKRIQRGPTDILRALESTVKTDLTAAHYKYHDDPFLIPMSNMGKRTFAMAQESGRKAAHWVRAEHPELFQHNAADPPIQAFFPKIVYNKDGDVSEENLKAAIEAVLVNDAIDIYKLCQEKGVEISPETLISFLEVLCYNNGDESLPEEFIEERWFRQSSKGKERKRKSWKDGALAEEIKSLSALKILTGLHTPP

Radius of gyration: 37.28 Å; chains: 1; bounding box: 88×111×69 Å

pLDDT: mean 81.16, std 17.56, range [32.25, 97.19]